Protein AF-A0A355CFU2-F1 (afdb_monomer)

Sequence (229 aa):
MQPNQQHDIEAITIVLQQIQESQNFREFETIKLPLELVQAGMSLWESTFYPEVLRQLAGADPETLEAWAIALSKTLNTQLEILNSWLPHLTTLPIPTTLKQKIGDRTSAINQIANDKSKLLQSAANLLQQEEKLQQSNSELQSLREKARQLQEIQTELEGTNLDKLRAEIATQKAALEPEQQKLRSLQQQKAELDDQISAMQRQQSTLKEEINYWQSRQNRLETSTEDT

Mean predicted aligned error: 15.58 Å

pLDDT: mean 86.06, std 8.28, range [44.66, 96.12]

Foldseek 3Di:
DPPQLVVLVVQLVVLVVVLVVDPDCPDPVRVCSVVSNVVSVVSNCCVVCPPVNLVCCVPPPVPVNVVVVVVVVVVVVVVLVVLVVCLVVLCPDPDDPVVNVVSVVVNVVSVVVVVVVVVVVVVVVVVVVVVVVVVVVVVVVVVVVVVVVVVVVVVVVVVVDPVVVVVVVVVVVVVVCVVVVVVVVVVVVVVVVVVVVVVVVVVVVVVVVVVVVVVVVVVVVVVVVVVVD

Structure (mmCIF, N/CA/C/O backbone):
data_AF-A0A355CFU2-F1
#
_entry.id   AF-A0A355CFU2-F1
#
loop_
_atom_site.group_PDB
_atom_site.id
_atom_site.type_symbol
_atom_site.label_atom_id
_atom_site.label_alt_id
_atom_site.label_comp_id
_atom_site.label_asym_id
_atom_site.label_entity_id
_atom_site.label_seq_id
_atom_site.pdbx_PDB_ins_code
_atom_site.Cartn_x
_atom_site.Cartn_y
_atom_site.Cartn_z
_atom_site.occupancy
_atom_site.B_iso_or_equiv
_atom_site.auth_seq_id
_atom_site.auth_comp_id
_atom_site.auth_asym_id
_atom_site.auth_atom_id
_atom_site.pdbx_PDB_model_num
ATOM 1 N N . MET A 1 1 ? 5.662 -22.346 20.691 1.00 57.72 1 MET A N 1
ATOM 2 C CA . MET A 1 1 ? 4.978 -21.156 21.233 1.00 57.72 1 MET A CA 1
ATOM 3 C C . MET A 1 1 ? 6.002 -20.292 21.926 1.00 57.72 1 MET A C 1
ATOM 5 O O . MET A 1 1 ? 6.896 -20.845 22.558 1.00 57.72 1 MET A O 1
ATOM 9 N N . GLN A 1 2 ? 5.920 -18.973 21.762 1.00 71.25 2 GLN A N 1
ATOM 10 C CA . GLN A 1 2 ? 6.759 -18.072 22.548 1.00 71.25 2 GLN A CA 1
ATOM 11 C C . GLN A 1 2 ? 6.313 -18.120 24.022 1.00 71.25 2 GLN A C 1
ATOM 13 O O . GLN A 1 2 ? 5.118 -18.271 24.276 1.00 71.25 2 GLN A O 1
ATOM 18 N N . PRO A 1 3 ? 7.232 -17.992 24.994 1.00 69.38 3 PRO A N 1
ATOM 19 C CA . PRO A 1 3 ? 6.905 -18.100 26.419 1.00 69.38 3 PRO A CA 1
ATOM 20 C C . PRO A 1 3 ? 5.829 -17.097 26.873 1.00 69.38 3 PRO A C 1
ATOM 22 O O . PRO A 1 3 ? 4.996 -17.441 27.706 1.00 69.38 3 PRO A O 1
ATOM 25 N N . ASN A 1 4 ? 5.773 -15.908 26.262 1.00 80.44 4 ASN A N 1
ATOM 26 C CA . ASN A 1 4 ? 4.747 -14.904 26.563 1.00 80.44 4 ASN A CA 1
ATOM 27 C C . ASN A 1 4 ? 3.347 -15.332 26.093 1.00 80.44 4 ASN A C 1
ATOM 29 O O . ASN A 1 4 ? 2.384 -15.168 26.827 1.00 80.44 4 ASN A O 1
ATOM 33 N N . GLN A 1 5 ? 3.234 -15.975 24.926 1.00 85.25 5 GLN A N 1
ATOM 34 C CA . GLN A 1 5 ? 1.940 -16.454 24.421 1.00 85.25 5 GLN A CA 1
ATOM 35 C C . GLN A 1 5 ? 1.345 -17.540 25.319 1.00 85.25 5 GLN A C 1
ATOM 37 O O . GLN A 1 5 ? 0.134 -17.602 25.507 1.00 85.25 5 GLN A O 1
ATOM 42 N N . GLN A 1 6 ? 2.192 -18.413 25.866 1.00 87.94 6 GLN A N 1
ATOM 43 C CA . GLN A 1 6 ? 1.732 -19.470 26.760 1.00 87.94 6 GLN A CA 1
ATOM 44 C C . GLN A 1 6 ? 1.225 -18.896 28.087 1.00 87.94 6 GLN A C 1
ATOM 46 O O . GLN A 1 6 ? 0.160 -19.293 28.550 1.00 87.94 6 GLN A O 1
ATOM 51 N N . HIS A 1 7 ? 1.928 -17.899 28.628 1.00 90.00 7 HIS A N 1
ATOM 52 C CA . HIS A 1 7 ? 1.465 -17.145 29.789 1.00 90.00 7 HIS A CA 1
ATOM 53 C C . HIS A 1 7 ? 0.109 -16.459 29.538 1.00 90.00 7 HIS A C 1
ATOM 55 O O . HIS A 1 7 ? -0.795 -16.562 30.366 1.00 90.00 7 HIS A O 1
ATOM 61 N N . ASP A 1 8 ? -0.068 -15.822 28.378 1.00 91.12 8 ASP A N 1
ATOM 62 C CA . ASP A 1 8 ? -1.324 -15.146 28.030 1.00 91.12 8 ASP A CA 1
ATOM 63 C C . ASP A 1 8 ? -2.495 -16.137 27.878 1.00 91.12 8 ASP A C 1
ATOM 65 O O . ASP A 1 8 ? -3.611 -15.874 28.329 1.00 91.12 8 ASP A O 1
ATOM 69 N N . ILE A 1 9 ? -2.251 -17.313 27.287 1.00 92.81 9 ILE A N 1
ATOM 70 C CA . ILE A 1 9 ? -3.259 -18.380 27.156 1.00 92.81 9 ILE A CA 1
ATOM 71 C C . ILE A 1 9 ? -3.652 -18.943 28.525 1.00 92.81 9 ILE A C 1
ATOM 73 O O . ILE A 1 9 ? -4.834 -19.205 28.772 1.00 92.81 9 ILE A O 1
ATOM 77 N N . GLU A 1 10 ? -2.690 -19.116 29.429 1.00 93.31 10 GLU A N 1
ATOM 78 C CA . GLU A 1 10 ? -2.958 -19.527 30.809 1.00 93.31 10 GLU A CA 1
ATOM 79 C C . GLU A 1 10 ? -3.810 -18.480 31.537 1.00 93.31 10 GLU A C 1
ATOM 81 O O . GLU A 1 10 ? -4.808 -18.839 32.163 1.00 93.31 10 GLU A O 1
ATOM 86 N N . ALA A 1 11 ? -3.499 -17.189 31.382 1.00 93.19 11 ALA A N 1
ATOM 87 C CA . ALA A 1 11 ? -4.295 -16.103 31.952 1.00 93.19 11 ALA A CA 1
ATOM 88 C C . ALA A 1 11 ? -5.748 -16.115 31.439 1.00 93.19 11 ALA A C 1
ATOM 90 O O . ALA A 1 11 ? -6.684 -16.035 32.236 1.00 93.19 11 ALA A O 1
ATOM 91 N N . ILE A 1 12 ? -5.955 -16.296 30.130 1.00 95.62 12 ILE A N 1
ATOM 92 C CA . ILE A 1 12 ? -7.296 -16.447 29.536 1.00 95.62 12 ILE A CA 1
ATOM 93 C C . ILE A 1 12 ? -8.025 -17.653 30.138 1.00 95.62 12 ILE A C 1
ATOM 95 O O . ILE A 1 12 ? -9.201 -17.556 30.489 1.00 95.62 12 ILE A O 1
ATOM 99 N N . THR A 1 13 ? -7.333 -18.784 30.279 1.00 95.31 13 THR A N 1
ATOM 100 C CA . THR A 1 13 ? -7.912 -20.022 30.818 1.00 95.31 13 THR A CA 1
ATOM 101 C C . THR A 1 13 ? -8.372 -19.841 32.265 1.00 95.31 13 THR A C 1
ATOM 103 O O . THR A 1 13 ? -9.481 -20.250 32.607 1.00 95.31 13 THR A O 1
ATOM 106 N N . ILE A 1 14 ? -7.568 -19.167 33.093 1.00 95.38 14 ILE A N 1
ATOM 107 C CA . ILE A 1 14 ? -7.914 -18.850 34.486 1.00 95.38 14 ILE A CA 1
ATOM 108 C C . ILE A 1 14 ? -9.177 -17.986 34.548 1.00 95.38 14 ILE A C 1
ATOM 110 O O . ILE A 1 14 ? -10.101 -18.304 35.297 1.00 95.38 14 ILE A O 1
ATOM 114 N N . VAL A 1 15 ? -9.255 -16.921 33.743 1.00 94.69 15 VAL A N 1
ATOM 115 C CA . VAL A 1 15 ? -10.433 -16.037 33.731 1.00 94.69 15 VAL A CA 1
ATOM 116 C C . VAL A 1 15 ? -11.675 -16.786 33.240 1.00 94.69 15 VAL A C 1
ATOM 118 O O . VAL A 1 15 ? -12.751 -16.644 33.819 1.00 94.69 15 VAL A O 1
ATOM 121 N N . LEU A 1 16 ? -11.548 -17.636 32.215 1.00 94.38 16 LEU A N 1
ATOM 122 C CA . LEU A 1 16 ? -12.652 -18.475 31.737 1.00 94.38 16 LEU A CA 1
ATOM 123 C C . LEU A 1 16 ? -13.155 -19.438 32.815 1.00 94.38 16 LEU A C 1
ATOM 125 O O . LEU A 1 16 ? -14.367 -19.600 32.960 1.00 94.38 16 LEU A O 1
ATOM 129 N N . GLN A 1 17 ? -12.251 -20.038 33.588 1.00 94.44 17 GLN A N 1
ATOM 130 C CA . GLN A 1 17 ? -12.626 -20.904 34.700 1.00 94.44 17 GLN A CA 1
ATOM 131 C C . GLN A 1 17 ? -13.383 -20.121 35.784 1.00 94.44 17 GLN A C 1
ATOM 133 O O . GLN A 1 17 ? -14.456 -20.542 36.210 1.00 94.44 17 GLN A O 1
ATOM 138 N N . GLN A 1 18 ? -12.900 -18.934 36.157 1.00 93.31 18 GLN A N 1
ATOM 139 C CA . GLN A 1 18 ? -13.590 -18.061 37.114 1.00 93.31 18 GLN A CA 1
ATOM 140 C C . GLN A 1 18 ? -14.985 -17.647 36.625 1.00 93.31 18 GLN A C 1
ATOM 142 O O . GLN A 1 18 ? -15.928 -17.600 37.414 1.00 93.31 18 GLN A O 1
ATOM 147 N N . ILE A 1 19 ? -15.147 -17.378 35.325 1.00 92.44 19 ILE A N 1
ATOM 148 C CA . ILE A 1 19 ? -16.448 -17.088 34.704 1.00 92.44 19 ILE A CA 1
ATOM 149 C C . ILE A 1 19 ? -17.381 -18.302 34.800 1.00 92.44 19 ILE A C 1
ATOM 151 O O . ILE A 1 19 ? -18.554 -18.132 35.117 1.00 92.44 19 ILE A O 1
ATOM 155 N N . GLN A 1 20 ? -16.886 -19.518 34.555 1.00 91.00 20 GLN A N 1
ATOM 156 C CA . GLN A 1 20 ? -17.689 -20.746 34.647 1.00 91.00 20 GLN A CA 1
ATOM 157 C C . GLN A 1 20 ? -18.134 -21.060 36.080 1.00 91.00 20 GLN A C 1
ATOM 159 O O . GLN A 1 20 ? -19.247 -21.540 36.287 1.00 91.00 20 GLN A O 1
ATOM 164 N N . GLU A 1 21 ? -17.277 -20.787 37.061 1.00 91.62 21 GLU A N 1
ATOM 165 C CA . GLU A 1 21 ? -17.563 -20.992 38.485 1.00 91.62 21 GLU A CA 1
ATOM 166 C C . GLU A 1 21 ? -18.455 -19.880 39.071 1.00 91.62 21 GLU A C 1
ATOM 168 O O . GLU A 1 21 ? -19.106 -20.067 40.103 1.00 91.62 21 GLU A O 1
ATOM 173 N N . SER A 1 22 ? -18.535 -18.729 38.398 1.00 89.62 22 SER A N 1
ATOM 174 C CA . SER A 1 22 ? -19.351 -17.592 38.821 1.00 89.62 22 SER A CA 1
ATOM 175 C C . SER A 1 22 ? -20.838 -17.831 38.559 1.00 89.62 22 SER A C 1
ATOM 177 O O . SER A 1 22 ? -21.284 -17.975 37.424 1.00 89.62 22 SER A O 1
ATOM 179 N N . GLN A 1 23 ? -21.646 -17.780 39.618 1.00 80.56 23 GLN A N 1
ATOM 180 C CA . GLN A 1 23 ? -23.107 -17.910 39.516 1.00 80.56 23 GLN A CA 1
ATOM 181 C C . GLN A 1 23 ? -23.802 -16.599 39.105 1.00 80.56 23 GLN A C 1
ATOM 183 O O . GLN A 1 23 ? -24.950 -16.614 38.658 1.00 80.56 23 GLN A O 1
ATOM 188 N N . ASN A 1 24 ? -23.129 -15.454 39.268 1.00 86.50 24 ASN A N 1
ATOM 189 C CA . ASN A 1 24 ? -23.693 -14.124 39.056 1.00 86.50 24 ASN A CA 1
ATOM 190 C C . ASN A 1 24 ? -22.604 -13.127 38.627 1.00 86.50 24 ASN A C 1
ATOM 192 O O . ASN A 1 24 ? -21.566 -13.051 39.273 1.00 86.50 24 ASN A O 1
ATOM 196 N N . PHE A 1 25 ? -22.864 -12.316 37.594 1.00 88.50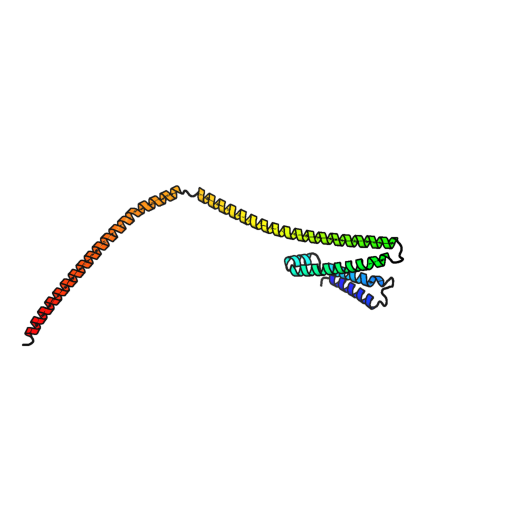 25 PHE A N 1
ATOM 197 C CA . PHE A 1 25 ? -21.959 -11.262 37.086 1.00 88.50 25 PHE A CA 1
ATOM 198 C C . PHE A 1 25 ? -22.368 -9.842 37.502 1.00 88.50 25 PHE A C 1
ATOM 200 O O . PHE A 1 25 ? -21.948 -8.859 36.897 1.00 88.50 25 PHE A O 1
ATOM 207 N N . ARG A 1 26 ? -23.252 -9.709 38.493 1.00 88.94 26 ARG A N 1
ATOM 208 C CA . ARG A 1 26 ? -23.737 -8.409 38.988 1.00 88.94 26 ARG A CA 1
ATOM 209 C C . ARG A 1 26 ? -23.096 -7.996 40.310 1.00 88.94 26 ARG A C 1
ATOM 211 O O . ARG A 1 26 ? -23.412 -6.930 40.828 1.00 88.94 26 ARG A O 1
ATOM 218 N N . GLU A 1 27 ? -22.235 -8.840 40.864 1.00 90.81 27 GLU A N 1
ATOM 219 C CA . GLU A 1 27 ? -21.535 -8.585 42.118 1.00 90.81 27 GLU A CA 1
ATOM 220 C C . GLU A 1 27 ? -20.217 -7.864 41.864 1.00 90.81 27 GLU A C 1
ATOM 222 O O . GLU A 1 27 ? -19.624 -7.983 40.795 1.00 90.81 27 GLU A O 1
ATOM 227 N N . PHE A 1 28 ? -19.757 -7.103 42.856 1.00 84.56 28 PHE A N 1
ATOM 228 C CA . PHE A 1 28 ? -18.575 -6.251 42.724 1.00 84.56 28 PHE A CA 1
ATOM 229 C C . PHE A 1 28 ? -17.325 -7.018 42.259 1.00 84.56 28 PHE A C 1
ATOM 231 O O . PHE A 1 28 ? -16.584 -6.519 41.416 1.00 84.56 28 PHE A O 1
ATOM 238 N N . GLU A 1 29 ? -17.123 -8.242 42.752 1.00 85.44 29 GLU A N 1
ATOM 239 C CA . GLU A 1 29 ? -15.948 -9.054 42.415 1.00 85.44 29 GLU A CA 1
ATOM 240 C C . GLU A 1 29 ? -16.044 -9.721 41.036 1.00 85.44 29 GLU A C 1
ATOM 242 O O . GLU A 1 29 ? -15.028 -9.915 40.371 1.00 85.44 29 GLU A O 1
ATOM 247 N N . THR A 1 30 ? -17.255 -10.045 40.574 1.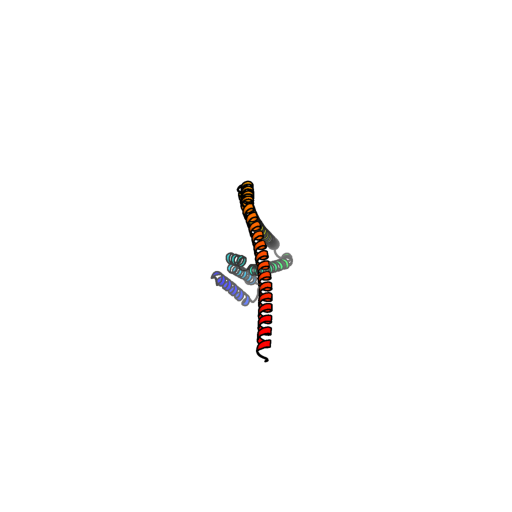00 91.38 30 THR A N 1
ATOM 248 C CA . THR A 1 30 ? -17.470 -10.831 39.348 1.00 91.38 30 THR A CA 1
ATOM 249 C C . THR A 1 30 ? -17.860 -9.981 38.140 1.00 91.38 30 THR A C 1
ATOM 251 O O . THR A 1 30 ? -17.659 -10.407 37.003 1.00 91.38 30 THR A O 1
ATOM 254 N N . ILE A 1 31 ? -18.360 -8.756 38.350 1.00 92.38 31 ILE A N 1
ATOM 255 C CA . ILE A 1 31 ? -18.780 -7.831 37.279 1.00 92.38 31 ILE A CA 1
ATOM 256 C C . ILE A 1 31 ? -17.637 -7.477 36.318 1.00 92.38 31 ILE A C 1
ATOM 258 O O . ILE A 1 31 ? -17.872 -7.140 35.158 1.00 92.38 31 ILE A O 1
ATOM 262 N N . LYS A 1 32 ? -16.390 -7.569 36.790 1.00 92.12 32 LYS A N 1
ATOM 263 C CA . LYS A 1 32 ? -15.179 -7.272 36.017 1.00 92.12 32 LYS A CA 1
ATOM 264 C C . LYS A 1 32 ? -14.682 -8.442 35.164 1.00 92.12 32 LYS A C 1
ATOM 266 O O . LYS A 1 32 ? -13.963 -8.187 34.204 1.00 92.12 32 LYS A O 1
ATOM 271 N N . LEU A 1 33 ? -15.072 -9.687 35.461 1.00 93.50 33 LEU A N 1
ATOM 272 C CA . LEU A 1 33 ? -14.509 -10.882 34.812 1.00 93.50 33 LEU A CA 1
ATOM 273 C C . LEU A 1 33 ? -14.637 -10.859 33.275 1.00 93.50 33 LEU A C 1
ATOM 275 O O . LEU A 1 33 ? -13.647 -11.139 32.598 1.00 93.50 33 LEU A O 1
ATOM 279 N N . PRO A 1 34 ? -15.779 -10.454 32.674 1.00 91.69 34 PRO A N 1
ATOM 280 C CA . PRO A 1 34 ? -15.866 -10.346 31.216 1.00 91.69 34 PRO A CA 1
ATOM 281 C C . PRO A 1 34 ? -14.899 -9.310 30.625 1.00 91.69 34 PRO A C 1
ATOM 283 O O . PRO A 1 34 ? -14.432 -9.474 29.501 1.00 91.69 34 PRO A O 1
ATOM 286 N N . LEU A 1 35 ? -14.584 -8.244 31.368 1.00 91.50 35 LEU A N 1
ATOM 287 C CA . LEU A 1 35 ? -13.642 -7.210 30.934 1.00 91.50 35 LEU A CA 1
ATOM 288 C C . LEU A 1 35 ? -12.189 -7.672 31.098 1.00 91.50 35 LEU A C 1
ATOM 290 O O . LEU A 1 35 ? -11.367 -7.393 30.227 1.00 91.50 35 LEU A O 1
ATOM 294 N N . GLU A 1 36 ? -11.881 -8.409 32.168 1.00 93.69 36 GLU A N 1
ATOM 295 C CA . GLU A 1 36 ? -10.574 -9.050 32.367 1.00 93.69 36 GLU A CA 1
ATOM 296 C C . GLU A 1 36 ? -10.286 -10.070 31.251 1.00 93.69 36 GLU A C 1
ATOM 298 O O . GLU A 1 36 ? -9.165 -10.130 30.749 1.00 93.69 36 GLU A O 1
ATOM 303 N N . LEU A 1 37 ? -11.308 -10.786 30.761 1.00 94.25 37 LEU A N 1
ATOM 304 C CA . LEU A 1 37 ? -11.170 -11.687 29.611 1.00 94.25 37 LEU A CA 1
ATOM 305 C C . LEU A 1 37 ? -10.784 -10.934 28.328 1.00 94.25 37 LEU A C 1
ATOM 307 O O . LEU A 1 37 ? -9.903 -11.375 27.591 1.00 94.25 37 LEU A O 1
ATOM 311 N N . VAL A 1 38 ? -11.415 -9.785 28.066 1.00 91.75 38 VAL A N 1
ATOM 312 C CA . VAL A 1 38 ? -11.063 -8.932 26.918 1.00 91.75 38 VAL A CA 1
ATOM 313 C C . VAL A 1 38 ? -9.629 -8.415 27.050 1.00 91.75 38 VAL A C 1
ATOM 315 O O . VAL A 1 38 ? -8.893 -8.417 26.067 1.00 91.75 38 VAL A O 1
ATOM 318 N N . GLN A 1 39 ? -9.210 -8.011 28.253 1.00 91.06 39 GLN A N 1
ATOM 319 C CA . GLN A 1 39 ? -7.837 -7.563 28.507 1.00 91.06 39 GLN A CA 1
ATOM 320 C C . GLN A 1 39 ? -6.813 -8.673 28.257 1.00 91.06 39 GLN A C 1
ATOM 322 O O . GLN A 1 39 ? -5.841 -8.438 27.545 1.00 91.06 39 GLN A O 1
ATOM 327 N N . ALA A 1 40 ? -7.058 -9.882 28.763 1.00 92.69 40 ALA A N 1
ATOM 328 C CA . ALA A 1 40 ? -6.182 -11.027 28.525 1.00 92.69 40 ALA A CA 1
ATOM 329 C C . ALA A 1 40 ? -6.102 -11.384 27.027 1.00 92.69 40 ALA A C 1
ATOM 331 O O . ALA A 1 40 ? -5.025 -11.676 26.508 1.00 92.69 40 ALA A O 1
ATOM 332 N N . GLY A 1 41 ? -7.223 -11.279 26.303 1.00 92.00 41 GLY A N 1
ATOM 333 C CA . GLY A 1 41 ? -7.252 -11.429 24.847 1.00 92.00 41 GLY A CA 1
ATOM 334 C C . GLY A 1 41 ? -6.400 -10.388 24.113 1.00 92.00 41 GLY A C 1
ATOM 335 O O . GLY A 1 41 ? -5.688 -10.744 23.178 1.00 92.00 41 GLY A O 1
ATOM 336 N N . MET A 1 42 ? -6.423 -9.124 24.549 1.00 90.06 42 MET A N 1
ATOM 337 C CA . MET A 1 42 ? -5.576 -8.073 23.968 1.00 90.06 42 MET A CA 1
ATOM 338 C C . MET A 1 42 ? -4.084 -8.344 24.194 1.00 90.06 42 MET A C 1
ATOM 340 O O . MET A 1 42 ? -3.310 -8.202 23.250 1.00 90.06 42 MET A O 1
ATOM 344 N N . SER A 1 43 ? -3.686 -8.804 25.385 1.00 90.62 43 SER A N 1
ATOM 345 C CA . SER A 1 43 ? -2.295 -9.208 25.648 1.00 90.62 43 SER A CA 1
ATOM 346 C C . SER A 1 43 ? -1.845 -10.334 24.714 1.00 90.62 43 SER A C 1
ATOM 348 O O . SER A 1 43 ? -0.778 -10.248 24.107 1.00 90.62 43 SER A O 1
ATOM 350 N N . LEU A 1 44 ? -2.702 -11.342 24.502 1.00 93.06 44 LEU A N 1
ATOM 351 C CA . LEU A 1 44 ? -2.423 -12.423 23.554 1.00 93.06 44 LEU A CA 1
ATOM 352 C C . LEU A 1 44 ? -2.273 -11.910 22.113 1.00 93.06 44 LEU A C 1
ATOM 354 O O . LEU A 1 44 ? -1.452 -12.426 21.351 1.00 93.06 44 LEU A O 1
ATOM 358 N N . TRP A 1 45 ? -3.062 -10.910 21.706 1.00 90.69 45 TRP A N 1
ATOM 359 C CA . TRP A 1 45 ? -2.910 -10.300 20.383 1.00 90.69 45 TRP A CA 1
ATOM 360 C C . TRP A 1 45 ? -1.559 -9.604 20.246 1.00 90.69 45 TRP A C 1
ATOM 362 O O . TRP A 1 45 ? -0.899 -9.790 19.228 1.00 90.69 45 TRP A O 1
ATOM 372 N N . GLU A 1 46 ? -1.126 -8.851 21.257 1.00 88.94 46 GLU A N 1
ATOM 373 C CA . GLU A 1 46 ? 0.174 -8.170 21.247 1.00 88.94 46 GLU A CA 1
ATOM 374 C C . GLU A 1 46 ? 1.344 -9.161 21.200 1.00 88.94 46 GLU A C 1
ATOM 376 O O . GLU A 1 46 ? 2.294 -8.954 20.442 1.00 88.94 46 GLU A O 1
ATOM 381 N N . SER A 1 47 ? 1.266 -10.269 21.945 1.00 90.25 47 SER A N 1
ATOM 382 C CA . SER A 1 47 ? 2.308 -11.302 21.932 1.00 90.25 47 SER A CA 1
ATOM 383 C C . SER A 1 47 ? 2.310 -12.145 20.654 1.00 90.25 47 SER A C 1
ATOM 385 O O . SER A 1 47 ? 3.348 -12.684 20.269 1.00 90.25 47 SER A O 1
ATOM 387 N N . THR A 1 48 ? 1.173 -12.241 19.961 1.00 90.44 48 THR A N 1
ATOM 388 C CA . THR A 1 48 ? 1.040 -13.001 18.708 1.00 90.44 48 THR A CA 1
ATOM 389 C C . THR A 1 48 ? 1.378 -12.168 17.474 1.00 90.44 48 THR A C 1
ATOM 391 O O . THR A 1 48 ? 2.033 -12.669 16.560 1.00 90.44 48 THR A O 1
ATOM 394 N N . PHE A 1 49 ? 0.976 -10.899 17.447 1.00 89.06 49 PHE A N 1
ATOM 395 C CA . PHE A 1 49 ? 1.128 -9.987 16.312 1.00 89.06 49 PHE A CA 1
ATOM 396 C C . PHE A 1 49 ? 2.119 -8.859 16.628 1.00 89.06 49 PHE A C 1
ATOM 398 O O . PHE A 1 49 ? 1.816 -7.675 16.473 1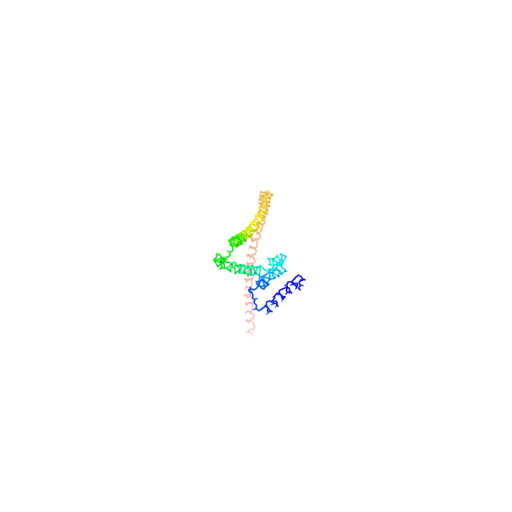.00 89.06 49 PHE A O 1
ATOM 405 N N . TYR A 1 50 ? 3.318 -9.227 17.080 1.00 88.50 50 TYR A N 1
ATOM 406 C CA . TYR A 1 50 ? 4.381 -8.266 17.373 1.00 88.50 50 TYR A CA 1
ATOM 407 C C . TYR A 1 50 ? 4.968 -7.647 16.081 1.00 88.50 50 TYR A C 1
ATOM 409 O O . TYR A 1 50 ? 4.819 -8.220 14.994 1.00 88.50 50 TYR A O 1
ATOM 417 N N . PRO A 1 51 ? 5.636 -6.475 16.157 1.00 86.12 51 PRO A N 1
ATOM 418 C CA . PRO A 1 51 ? 5.997 -5.673 14.984 1.00 86.12 51 PRO A CA 1
ATOM 419 C C . PRO A 1 51 ? 6.771 -6.424 13.896 1.00 86.12 51 PRO A C 1
ATOM 421 O O . PRO A 1 51 ? 6.515 -6.227 12.709 1.00 86.12 51 PRO A O 1
ATOM 424 N N . GLU A 1 52 ? 7.701 -7.299 14.271 1.00 88.38 52 GLU A N 1
ATOM 425 C CA . GLU A 1 52 ? 8.478 -8.090 13.317 1.00 88.38 52 GLU A CA 1
ATOM 426 C C . GLU A 1 52 ? 7.616 -9.094 12.540 1.00 88.38 52 GLU A C 1
ATOM 428 O O . GLU A 1 52 ? 7.847 -9.254 11.345 1.00 88.38 52 GLU A O 1
ATOM 433 N N . VAL A 1 53 ? 6.606 -9.722 13.157 1.00 89.56 53 VAL A N 1
ATOM 434 C CA . VAL A 1 53 ? 5.674 -10.620 12.442 1.00 89.56 53 VAL A CA 1
ATOM 435 C C . VAL A 1 53 ? 4.863 -9.833 11.424 1.00 89.56 53 VAL A C 1
ATOM 437 O O . VAL A 1 53 ? 4.755 -10.246 10.273 1.00 89.56 53 VAL A O 1
ATOM 440 N N . LEU A 1 54 ? 4.353 -8.661 11.808 1.00 87.88 54 LEU A N 1
ATOM 441 C CA . LEU A 1 54 ? 3.603 -7.802 10.891 1.00 87.88 54 LEU A CA 1
ATOM 442 C C . LEU A 1 54 ? 4.478 -7.302 9.729 1.00 87.88 54 LEU A C 1
ATOM 444 O O . LEU A 1 54 ? 4.018 -7.266 8.591 1.00 87.88 54 LEU A O 1
ATOM 448 N N . ARG A 1 55 ? 5.757 -6.982 9.980 1.00 85.62 55 ARG A N 1
ATOM 449 C CA . ARG A 1 55 ? 6.723 -6.633 8.921 1.00 85.62 55 ARG A CA 1
ATOM 450 C C . ARG A 1 55 ? 7.028 -7.805 7.993 1.00 85.62 55 ARG A C 1
ATOM 452 O O . ARG A 1 55 ? 7.151 -7.602 6.790 1.00 85.62 55 ARG A O 1
ATOM 459 N N . GLN A 1 56 ? 7.167 -9.012 8.537 1.00 88.31 56 GLN A N 1
ATOM 460 C CA . GLN A 1 56 ? 7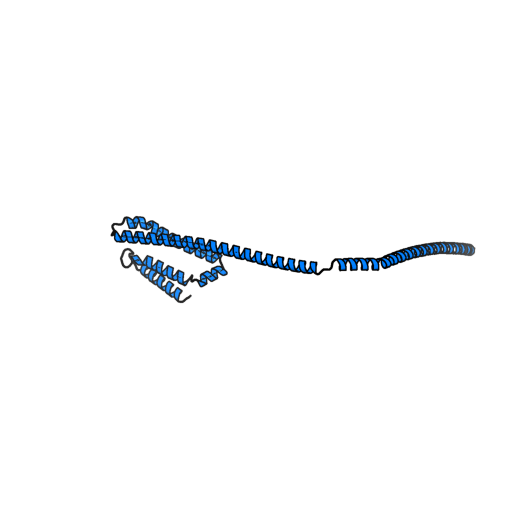.378 -10.214 7.731 1.00 88.31 56 GLN A CA 1
ATOM 461 C C . GLN A 1 56 ? 6.175 -10.480 6.827 1.00 88.31 56 GLN A C 1
ATOM 463 O O . GLN A 1 56 ? 6.365 -10.711 5.636 1.00 88.31 56 GLN A O 1
ATOM 468 N N . LEU A 1 57 ? 4.955 -10.366 7.358 1.00 87.75 57 LEU A N 1
ATOM 469 C CA . LEU A 1 57 ? 3.731 -10.480 6.565 1.00 87.75 57 LEU A CA 1
ATOM 470 C C . LEU A 1 57 ? 3.670 -9.406 5.474 1.00 87.75 57 LEU A C 1
ATOM 472 O O . LEU A 1 57 ? 3.410 -9.736 4.327 1.00 87.75 57 LEU A O 1
ATOM 476 N N . ALA A 1 58 ? 4.023 -8.155 5.781 1.00 84.12 58 ALA A N 1
ATOM 477 C CA . ALA A 1 58 ? 4.043 -7.083 4.783 1.00 84.12 58 ALA A CA 1
ATOM 478 C C . ALA A 1 58 ? 4.964 -7.376 3.582 1.00 84.12 58 ALA A C 1
ATOM 480 O O . ALA A 1 58 ? 4.668 -6.949 2.471 1.00 84.12 58 ALA A O 1
ATOM 481 N N . GLY A 1 59 ? 6.082 -8.078 3.798 1.00 83.06 59 GLY A N 1
ATOM 482 C CA . GLY A 1 59 ? 7.035 -8.412 2.735 1.00 83.06 59 GLY A CA 1
ATOM 483 C C . GLY A 1 59 ? 6.778 -9.750 2.036 1.00 83.06 59 GLY A C 1
ATOM 484 O O . GLY A 1 59 ? 7.123 -9.889 0.865 1.00 83.06 59 GLY A O 1
ATOM 485 N N . ALA A 1 60 ? 6.222 -10.738 2.742 1.00 90.00 60 ALA A N 1
ATOM 486 C CA . ALA A 1 60 ? 6.075 -12.106 2.242 1.00 90.00 60 ALA A CA 1
ATOM 487 C C . ALA A 1 60 ? 4.648 -12.452 1.796 1.00 90.00 60 ALA A C 1
ATOM 489 O O . ALA A 1 60 ? 4.486 -13.218 0.850 1.00 90.00 60 ALA A O 1
ATOM 490 N N . ASP A 1 61 ? 3.632 -11.913 2.475 1.00 88.25 61 ASP A N 1
ATOM 491 C CA . ASP A 1 61 ? 2.218 -12.205 2.224 1.00 88.25 61 ASP A CA 1
ATOM 492 C C . ASP A 1 61 ? 1.324 -10.995 2.584 1.00 88.25 61 ASP A C 1
ATOM 494 O O . ASP A 1 61 ? 0.719 -10.939 3.666 1.00 88.25 61 ASP A O 1
ATOM 498 N N . PRO A 1 62 ? 1.257 -9.991 1.687 1.00 85.81 62 PRO A N 1
ATOM 499 C CA . PRO A 1 62 ? 0.465 -8.784 1.906 1.00 85.81 62 PRO A CA 1
ATOM 500 C C . PRO A 1 62 ? -1.041 -9.051 2.048 1.00 85.81 62 PRO A C 1
ATOM 502 O O . PRO A 1 62 ? -1.709 -8.341 2.800 1.00 85.81 62 PRO A O 1
ATOM 505 N N . GLU A 1 63 ? -1.577 -10.080 1.379 1.00 83.94 63 GLU A N 1
ATOM 506 C CA . GLU A 1 63 ? -3.004 -10.434 1.441 1.00 83.94 63 GLU A CA 1
ATOM 507 C C . GLU A 1 63 ? -3.393 -10.907 2.848 1.00 83.94 63 GLU A C 1
ATOM 509 O O . GLU A 1 63 ? -4.418 -10.494 3.399 1.00 83.94 63 GLU A O 1
ATOM 514 N N . THR A 1 64 ? -2.542 -11.715 3.488 1.00 88.38 64 THR A N 1
ATOM 515 C CA . THR A 1 64 ? -2.761 -12.131 4.880 1.00 88.38 64 THR A CA 1
ATOM 516 C C . THR A 1 64 ? -2.682 -10.951 5.852 1.00 88.38 64 THR A C 1
ATOM 518 O O . THR A 1 64 ? -3.471 -10.883 6.802 1.00 88.38 64 THR A O 1
ATOM 521 N N . LEU A 1 65 ? -1.775 -9.992 5.627 1.00 87.12 65 LEU A N 1
ATOM 522 C CA . LEU A 1 65 ? -1.710 -8.774 6.443 1.00 87.12 65 LEU A CA 1
ATOM 523 C C . LEU A 1 65 ? -2.986 -7.930 6.306 1.00 87.12 65 LEU A C 1
ATOM 525 O O . LEU A 1 65 ? -3.492 -7.408 7.303 1.00 87.12 65 LEU A O 1
ATOM 529 N N . GLU A 1 66 ? -3.528 -7.822 5.094 1.00 81.62 66 GLU A N 1
ATOM 530 C CA . GLU A 1 66 ? -4.794 -7.136 4.840 1.00 81.62 66 GLU A CA 1
ATOM 531 C C . GLU A 1 66 ? -5.958 -7.831 5.561 1.00 81.62 66 GLU A C 1
ATOM 533 O O . GLU A 1 66 ? -6.720 -7.179 6.282 1.00 81.62 66 GLU A O 1
ATOM 538 N N . ALA A 1 67 ? -6.059 -9.159 5.459 1.00 85.06 67 ALA A N 1
ATOM 539 C CA . ALA A 1 67 ? -7.080 -9.935 6.160 1.00 85.06 67 ALA A CA 1
ATOM 540 C C . ALA A 1 67 ? -7.005 -9.750 7.688 1.00 85.06 67 ALA A C 1
ATOM 542 O O . ALA A 1 67 ? -8.035 -9.567 8.348 1.00 85.06 67 ALA A O 1
ATOM 543 N N . TRP A 1 68 ? -5.793 -9.735 8.255 1.00 88.69 68 TRP A N 1
ATOM 544 C CA . TRP A 1 68 ? -5.567 -9.424 9.668 1.00 88.69 68 TRP A CA 1
ATOM 545 C C . TRP A 1 68 ? -6.044 -8.009 10.028 1.00 88.69 68 TRP A C 1
ATOM 547 O O . TRP A 1 68 ? -6.768 -7.834 11.012 1.00 88.69 68 TRP A O 1
ATOM 557 N N . ALA A 1 69 ? -5.703 -7.002 9.218 1.00 84.94 69 ALA A N 1
ATOM 558 C CA . ALA A 1 69 ? -6.096 -5.615 9.459 1.00 84.94 69 ALA A CA 1
ATOM 559 C C . ALA A 1 69 ? -7.625 -5.435 9.410 1.00 84.94 69 ALA A C 1
ATOM 561 O O . ALA A 1 69 ? -8.198 -4.743 10.258 1.00 84.94 69 ALA A O 1
ATOM 562 N N . ILE A 1 70 ? -8.302 -6.109 8.472 1.00 80.25 70 ILE A N 1
ATOM 563 C CA . ILE A 1 70 ? -9.768 -6.141 8.375 1.00 80.25 70 ILE A CA 1
ATOM 564 C C . ILE A 1 70 ? -10.378 -6.776 9.631 1.00 80.25 70 ILE A C 1
ATOM 566 O O . ILE A 1 70 ? -11.313 -6.219 10.215 1.00 80.25 70 ILE A O 1
ATOM 570 N N . ALA A 1 71 ? -9.848 -7.918 10.080 1.00 87.00 71 ALA A N 1
ATOM 571 C CA . ALA A 1 71 ? -10.334 -8.604 11.276 1.00 87.00 71 ALA A CA 1
ATOM 572 C C . ALA A 1 71 ? -10.168 -7.745 12.545 1.00 87.00 71 ALA A C 1
ATOM 574 O O . ALA A 1 71 ? -11.101 -7.639 13.352 1.00 87.00 71 ALA A O 1
ATOM 575 N N . LEU A 1 72 ? -9.022 -7.074 12.696 1.00 87.12 72 LEU A N 1
ATOM 576 C CA . LEU A 1 72 ? -8.773 -6.140 13.794 1.00 87.12 72 LEU A CA 1
ATOM 577 C C . LEU A 1 72 ? -9.751 -4.958 13.750 1.00 87.12 72 LEU A C 1
ATOM 579 O O . LEU A 1 72 ? -10.387 -4.646 14.757 1.00 87.12 72 LEU A O 1
ATOM 583 N N . SER A 1 73 ? -9.924 -4.339 12.578 1.00 82.31 73 SER A N 1
ATOM 584 C CA . SER A 1 73 ? -10.847 -3.215 12.385 1.00 82.31 73 SER A CA 1
ATOM 585 C C . SER A 1 73 ? -12.284 -3.587 12.758 1.00 82.31 73 SER A C 1
ATOM 587 O O . SER A 1 73 ? -12.925 -2.888 13.545 1.00 82.31 73 SER A O 1
ATOM 589 N N . LYS A 1 74 ? -12.770 -4.737 12.275 1.00 85.12 74 LYS A N 1
ATOM 590 C CA . LYS A 1 74 ? -14.104 -5.254 12.607 1.00 85.12 74 LYS A CA 1
ATOM 591 C C . LYS A 1 74 ? -14.288 -5.436 14.116 1.00 85.12 74 LYS A C 1
ATOM 593 O O . LYS A 1 74 ? -15.340 -5.094 14.660 1.00 85.12 74 LYS A O 1
ATOM 598 N N . THR A 1 75 ? -13.263 -5.947 14.793 1.00 86.62 75 THR A N 1
ATOM 599 C CA . THR A 1 75 ? -13.307 -6.182 16.240 1.00 86.62 75 THR A CA 1
ATOM 600 C C . THR A 1 75 ? -13.383 -4.872 17.025 1.00 86.62 75 THR A C 1
ATOM 602 O O . THR A 1 75 ? -14.227 -4.736 17.910 1.00 86.62 75 THR A O 1
ATOM 605 N N . LEU A 1 76 ? -12.574 -3.873 16.661 1.00 84.38 76 LEU A N 1
ATOM 606 C CA . LEU A 1 76 ? -12.602 -2.548 17.291 1.00 84.38 76 LEU A CA 1
ATOM 607 C C . LEU A 1 76 ? -13.930 -1.815 17.050 1.00 84.38 76 LEU A C 1
ATOM 609 O O . LEU A 1 76 ? -14.478 -1.223 17.979 1.00 84.38 76 LEU A O 1
ATOM 613 N N . ASN A 1 77 ? -14.484 -1.900 15.838 1.00 83.38 77 ASN A N 1
ATOM 614 C CA . ASN A 1 77 ? -15.788 -1.310 15.526 1.00 83.38 77 ASN A CA 1
ATOM 615 C C . ASN A 1 77 ? -16.907 -1.937 16.364 1.00 83.38 77 ASN A C 1
ATOM 617 O O . ASN A 1 77 ? -17.725 -1.211 16.918 1.00 83.38 77 ASN A O 1
ATOM 621 N N . THR A 1 78 ? -16.885 -3.259 16.554 1.00 88.31 78 THR A N 1
ATOM 622 C CA . THR A 1 78 ? -17.856 -3.949 17.423 1.00 88.31 78 THR A CA 1
ATOM 623 C C . THR A 1 78 ? -17.777 -3.434 18.867 1.00 88.31 78 THR A C 1
ATOM 625 O O . THR A 1 78 ? -18.801 -3.186 19.503 1.00 88.31 78 THR A O 1
ATOM 628 N N . GLN A 1 79 ? -16.567 -3.216 19.398 1.00 84.19 79 GLN A N 1
ATOM 629 C CA . GLN A 1 79 ? -16.390 -2.652 20.743 1.00 84.19 79 GLN A CA 1
ATOM 630 C C . GLN A 1 79 ? -16.922 -1.213 20.842 1.00 84.19 79 GLN A C 1
ATOM 632 O O . GLN A 1 79 ? -17.572 -0.859 21.828 1.00 84.19 79 GLN A O 1
ATOM 637 N N . LEU A 1 80 ? -16.691 -0.390 19.815 1.00 84.44 80 LEU A N 1
ATOM 638 C CA . LEU A 1 80 ? -17.223 0.973 19.744 1.00 84.44 80 LEU A CA 1
ATOM 639 C C . LEU A 1 80 ? -18.753 0.996 19.646 1.00 84.44 80 LEU A C 1
ATOM 641 O O . LEU A 1 80 ? -19.391 1.809 20.311 1.00 84.44 80 LEU A O 1
ATOM 645 N N . GLU A 1 81 ? -19.354 0.104 18.860 1.00 87.69 81 GLU A N 1
ATOM 646 C CA . GLU A 1 81 ? -20.811 -0.035 18.750 1.00 87.69 81 GLU A CA 1
ATOM 647 C C . GLU A 1 81 ? -21.450 -0.354 20.105 1.00 87.69 81 GLU A C 1
ATOM 649 O O . GLU A 1 81 ? -22.431 0.288 20.489 1.00 87.69 81 GLU A O 1
ATOM 654 N N . ILE A 1 82 ? -20.855 -1.274 20.873 1.00 88.12 82 ILE A N 1
ATOM 655 C CA . ILE A 1 82 ? -21.316 -1.602 22.228 1.00 88.12 82 ILE A CA 1
ATOM 656 C C . ILE A 1 82 ? -21.269 -0.358 23.122 1.00 88.12 82 ILE A C 1
ATOM 658 O O . ILE A 1 82 ? -22.276 -0.016 23.746 1.00 88.12 82 ILE A O 1
ATOM 662 N N . LEU A 1 83 ? -20.145 0.364 23.147 1.00 83.50 83 LEU A N 1
ATOM 663 C CA . LEU A 1 83 ? -20.002 1.587 23.946 1.00 83.50 83 LEU A CA 1
ATOM 664 C C . LEU A 1 83 ? -21.033 2.655 23.561 1.00 83.50 83 LEU A C 1
ATOM 666 O O . LEU A 1 83 ? -21.681 3.237 24.436 1.00 83.50 83 LEU A O 1
ATOM 670 N N . ASN A 1 84 ? -21.229 2.875 22.261 1.00 84.56 84 ASN A N 1
ATOM 671 C CA . ASN A 1 84 ? -22.204 3.833 21.747 1.00 84.56 84 ASN A CA 1
ATOM 672 C C . ASN A 1 84 ? -23.645 3.423 22.084 1.00 84.56 84 ASN A C 1
ATOM 674 O O . ASN A 1 84 ? -24.471 4.292 22.361 1.00 84.56 84 ASN A O 1
ATOM 678 N N . SER A 1 85 ? -23.944 2.121 22.130 1.00 89.69 85 SER A N 1
ATOM 679 C CA . SER A 1 85 ? -25.255 1.614 22.552 1.00 89.69 85 SER A CA 1
ATOM 680 C C . SER A 1 85 ? -25.507 1.800 24.053 1.00 89.69 85 SER A C 1
ATOM 682 O O . SER A 1 85 ? -26.630 2.081 24.462 1.00 89.69 85 SER A O 1
ATOM 684 N N . TRP A 1 86 ? -24.471 1.688 24.891 1.00 86.56 86 TRP A N 1
ATOM 685 C CA . TRP A 1 86 ? -24.600 1.789 26.347 1.00 86.56 86 TRP A CA 1
ATOM 686 C C . TRP A 1 86 ? -24.645 3.229 26.850 1.00 86.56 86 TRP A C 1
ATOM 688 O O . TRP A 1 86 ? -25.285 3.498 27.868 1.00 86.56 86 TRP A O 1
ATOM 698 N N . LEU A 1 87 ? -23.994 4.168 26.158 1.00 83.44 87 LEU A N 1
ATOM 699 C CA . LEU A 1 87 ? -23.876 5.559 26.603 1.00 83.44 87 LEU A CA 1
ATOM 700 C C . LEU A 1 87 ? -25.233 6.237 26.911 1.00 83.44 87 LEU A C 1
ATOM 702 O O . LEU A 1 87 ? -25.354 6.845 27.985 1.00 83.44 87 LEU A O 1
ATOM 706 N N . PRO A 1 88 ? -26.284 6.120 26.071 1.00 85.38 88 PRO A N 1
ATOM 707 C CA . PRO A 1 88 ? -27.604 6.667 26.388 1.00 85.38 88 PRO A CA 1
ATOM 708 C C . PRO A 1 88 ? -28.188 6.067 27.670 1.00 85.38 88 PRO A C 1
ATOM 710 O O . PRO A 1 88 ? -28.776 6.773 28.483 1.00 85.38 88 PRO A O 1
ATOM 713 N N . HIS A 1 89 ? -27.972 4.775 27.913 1.00 85.75 89 HIS A N 1
ATOM 714 C CA . HIS A 1 89 ? -28.460 4.120 29.123 1.00 85.75 89 HIS A CA 1
ATOM 715 C C . HIS A 1 89 ? -27.696 4.597 30.362 1.00 85.75 89 HIS A C 1
ATOM 717 O O . HIS A 1 89 ? -28.317 4.997 31.346 1.00 85.75 89 HIS A O 1
ATOM 723 N N . LEU A 1 90 ? -26.364 4.666 30.298 1.00 81.62 90 LEU A N 1
ATOM 724 C CA . LEU A 1 90 ? -25.514 5.107 31.410 1.00 81.62 90 LEU A CA 1
ATOM 725 C C . LEU A 1 90 ? -25.791 6.556 31.835 1.00 81.62 90 LEU A C 1
ATOM 727 O O . LEU A 1 90 ? -25.752 6.879 33.023 1.00 81.62 90 LEU A O 1
ATOM 731 N N . THR A 1 91 ? -26.114 7.430 30.882 1.00 77.75 91 THR A N 1
ATOM 732 C CA . THR A 1 91 ? -26.435 8.840 31.160 1.00 77.75 91 THR A CA 1
ATOM 733 C C . THR A 1 91 ? -27.801 9.019 31.835 1.00 77.75 91 THR A C 1
ATOM 735 O O . THR A 1 91 ? -27.978 9.955 32.625 1.00 77.75 91 THR A O 1
ATOM 738 N N . THR A 1 92 ? -28.740 8.091 31.620 1.00 85.06 92 THR A N 1
ATOM 739 C CA . THR A 1 92 ? -30.078 8.097 32.249 1.00 85.06 92 THR A CA 1
ATOM 740 C C . THR A 1 92 ? -30.115 7.487 33.653 1.00 85.06 92 THR A C 1
ATOM 742 O O . THR A 1 92 ? -31.054 7.751 34.401 1.00 85.06 92 THR A O 1
ATOM 745 N N . LEU A 1 93 ? -29.086 6.732 34.059 1.00 85.31 93 LEU A N 1
ATOM 746 C CA . LEU A 1 93 ? -29.047 6.087 35.375 1.00 85.31 93 LEU A CA 1
ATOM 747 C C . LEU A 1 93 ? -29.074 7.110 36.529 1.00 85.31 93 LEU A C 1
ATOM 749 O O . LEU A 1 93 ? -28.495 8.196 36.407 1.00 85.31 93 LEU A O 1
ATOM 753 N N . PRO A 1 94 ? -29.671 6.776 37.688 1.00 86.81 94 PRO A N 1
ATOM 754 C CA . PRO A 1 94 ? -29.654 7.616 38.887 1.00 86.81 94 PRO A CA 1
ATOM 755 C C . PRO A 1 94 ? -28.302 7.520 39.624 1.00 86.81 94 PRO A C 1
ATOM 757 O O . PRO A 1 94 ? -28.236 7.199 40.805 1.00 86.81 94 PRO A O 1
ATOM 760 N N . ILE A 1 95 ? -27.203 7.767 38.908 1.00 86.06 95 ILE A N 1
ATOM 761 C CA . ILE A 1 95 ? -25.832 7.768 39.436 1.00 86.06 95 ILE A CA 1
ATOM 762 C C . ILE A 1 95 ? -25.338 9.201 39.704 1.00 86.06 95 ILE A C 1
ATOM 764 O O . ILE A 1 95 ? -25.828 10.141 39.067 1.00 86.06 95 ILE A O 1
ATOM 768 N N . PRO A 1 96 ? -24.349 9.383 40.604 1.00 91.00 96 PRO A N 1
ATOM 769 C CA . PRO A 1 96 ? -23.709 10.673 40.853 1.00 91.00 96 PRO A CA 1
ATOM 770 C C . PRO A 1 96 ? -23.316 11.410 39.567 1.00 91.00 96 PRO A C 1
ATOM 772 O O . PRO A 1 96 ? -22.745 10.825 38.645 1.00 91.00 96 PRO A O 1
ATOM 775 N N . THR A 1 97 ? -23.573 12.718 39.520 1.00 85.38 97 THR A N 1
ATOM 776 C CA . THR A 1 97 ? -23.279 13.576 38.357 1.00 85.38 97 THR A CA 1
ATOM 777 C C . THR A 1 97 ? -21.803 13.546 37.961 1.00 85.38 97 THR A C 1
ATOM 779 O O . THR A 1 97 ? -21.484 13.518 36.775 1.00 85.38 97 THR A O 1
ATOM 782 N N . THR A 1 98 ? -20.902 13.444 38.939 1.00 88.44 98 THR A N 1
ATOM 783 C CA . THR A 1 98 ? -19.455 13.296 38.722 1.00 88.44 98 THR A CA 1
ATOM 784 C C . THR A 1 98 ? -19.094 12.018 37.963 1.00 88.44 98 THR A C 1
ATOM 786 O O . THR A 1 98 ? -18.175 12.027 37.145 1.00 88.44 98 THR A O 1
ATOM 789 N N . LEU A 1 99 ? -19.820 10.917 38.188 1.00 85.88 99 LEU A N 1
ATOM 790 C CA . LEU A 1 99 ? -19.628 9.670 37.446 1.00 85.88 99 LEU A CA 1
ATOM 791 C C . LEU A 1 99 ? -20.187 9.776 36.027 1.00 85.88 99 LEU A C 1
ATOM 793 O O . LEU A 1 99 ? -19.517 9.337 35.095 1.00 85.88 99 LEU A O 1
ATOM 797 N N . LYS A 1 100 ? -21.348 10.421 35.837 1.00 84.69 100 LYS A N 1
ATOM 798 C CA . LYS A 1 100 ? -21.894 10.689 34.492 1.00 84.69 100 LYS A CA 1
ATOM 799 C C . LYS A 1 100 ? -20.914 11.484 33.637 1.00 84.69 100 LYS A C 1
ATOM 801 O O . LYS A 1 100 ? -20.661 11.110 32.495 1.00 84.69 100 LYS A O 1
ATOM 806 N N . GLN A 1 101 ? -20.331 12.537 34.210 1.00 86.31 101 GLN A N 1
ATOM 807 C CA . GLN A 1 101 ? -19.342 13.363 33.526 1.00 86.31 101 GLN A CA 1
ATOM 808 C C . GLN A 1 101 ? -18.094 12.549 33.163 1.00 86.31 101 GLN A C 1
ATOM 810 O O . GLN A 1 101 ? -17.710 12.520 32.000 1.00 86.31 101 GLN A O 1
ATOM 815 N N . LYS A 1 102 ? -17.538 11.774 34.107 1.00 88.94 102 LYS A N 1
ATOM 816 C CA . LYS A 1 102 ? -16.393 10.887 33.829 1.00 88.94 102 LYS A CA 1
ATOM 817 C C . LYS A 1 102 ? -16.668 9.874 32.711 1.00 88.94 102 LYS A C 1
ATOM 819 O O . LYS A 1 102 ? -15.764 9.597 31.926 1.00 88.94 102 LYS A O 1
ATOM 824 N N . ILE A 1 103 ? -17.874 9.304 32.644 1.00 86.12 103 ILE A N 1
ATOM 825 C CA . ILE A 1 103 ? -18.272 8.375 31.572 1.00 86.12 103 ILE A CA 1
ATOM 826 C C . ILE A 1 103 ? -18.331 9.109 30.226 1.00 86.12 103 ILE A C 1
ATOM 828 O O . ILE A 1 103 ? -17.782 8.614 29.240 1.00 86.12 103 ILE A O 1
ATOM 832 N N . GLY A 1 104 ? -18.947 10.295 30.187 1.00 83.56 104 GLY A N 1
ATOM 833 C CA . GLY A 1 104 ? -19.032 11.123 28.982 1.00 83.56 104 GLY A CA 1
ATOM 834 C C . GLY A 1 104 ? -17.660 11.553 28.457 1.00 83.56 104 GLY A C 1
ATOM 835 O O . GLY A 1 104 ? -17.372 11.371 27.271 1.00 83.56 104 GLY A O 1
ATOM 836 N N . ASP A 1 105 ? -16.786 12.034 29.343 1.00 87.94 105 ASP A N 1
ATOM 837 C CA . ASP A 1 105 ? -15.427 12.471 29.001 1.00 87.94 105 ASP A CA 1
ATOM 838 C C . ASP A 1 105 ? -14.597 11.305 28.447 1.00 87.94 105 ASP A C 1
ATOM 840 O O . ASP A 1 105 ? -13.967 11.424 27.395 1.00 87.94 105 ASP A O 1
ATOM 844 N N . ARG A 1 106 ? -14.640 10.138 29.109 1.00 86.69 106 ARG A N 1
ATOM 845 C CA . ARG A 1 106 ? -13.924 8.935 28.649 1.00 86.69 106 ARG A CA 1
ATOM 846 C C . ARG A 1 106 ? -14.445 8.427 27.311 1.00 86.69 106 ARG A C 1
ATOM 848 O O . ARG A 1 106 ? -13.643 8.051 26.463 1.00 86.69 106 ARG A O 1
ATOM 855 N N . THR A 1 107 ? -15.758 8.437 27.103 1.00 84.19 107 THR A N 1
ATOM 856 C CA . THR A 1 107 ? -16.350 7.995 25.832 1.00 84.19 107 THR A CA 1
ATOM 857 C C . THR A 1 107 ? -15.963 8.935 24.692 1.00 84.19 107 THR A C 1
ATOM 859 O O . THR A 1 107 ? -15.582 8.481 23.615 1.00 84.19 107 THR A O 1
ATOM 862 N N . SER A 1 108 ? -15.970 10.246 24.947 1.00 85.12 108 SER A N 1
ATOM 863 C CA . SER A 1 108 ? -15.524 11.252 23.978 1.00 85.12 108 SER A CA 1
ATOM 864 C C . SER A 1 108 ? -14.042 11.084 23.634 1.00 85.12 108 SER A C 1
ATOM 866 O O . SER A 1 108 ? -13.686 11.096 22.457 1.00 85.12 108 SER A O 1
ATOM 868 N N . ALA A 1 109 ? -13.189 10.841 24.635 1.00 88.69 109 ALA A N 1
ATOM 869 C CA . ALA A 1 109 ? -11.768 10.570 24.426 1.00 88.69 109 ALA A CA 1
ATOM 870 C C . ALA A 1 109 ? -11.532 9.296 23.593 1.00 88.69 109 ALA A C 1
ATOM 872 O O . ALA A 1 109 ? -10.706 9.308 22.683 1.00 88.69 109 ALA A O 1
ATOM 873 N N . ILE A 1 110 ? -12.278 8.215 23.850 1.00 85.31 110 ILE A N 1
ATOM 874 C CA . ILE A 1 110 ? -12.196 6.973 23.063 1.00 85.31 110 ILE A CA 1
ATOM 875 C C . ILE A 1 110 ? -12.594 7.225 21.603 1.00 85.31 110 ILE A C 1
ATOM 877 O O . ILE A 1 110 ? -11.861 6.831 20.697 1.00 85.31 110 ILE A O 1
ATOM 881 N N . ASN A 1 111 ? -13.705 7.929 21.366 1.00 83.00 111 ASN A N 1
ATOM 882 C CA . ASN A 1 111 ? -14.148 8.277 20.013 1.00 83.00 111 ASN A CA 1
ATOM 883 C C . ASN A 1 111 ? -13.130 9.164 19.282 1.00 83.00 111 ASN A C 1
ATOM 885 O O . ASN A 1 111 ? -12.888 8.978 18.089 1.00 83.00 111 ASN A O 1
ATOM 889 N N . GLN A 1 112 ? -12.499 10.104 19.989 1.00 88.31 112 GLN A N 1
ATOM 890 C CA . GLN A 1 112 ? -11.440 10.933 19.421 1.00 88.31 112 GLN A CA 1
ATOM 891 C C . GLN A 1 112 ? -10.219 10.093 19.026 1.00 88.31 112 GLN A C 1
ATOM 893 O O . GLN A 1 112 ? -9.770 10.186 17.887 1.00 88.31 112 GLN A O 1
ATOM 898 N N . ILE A 1 113 ? -9.740 9.211 19.910 1.00 86.44 113 ILE A N 1
ATOM 899 C CA . ILE A 1 113 ? -8.618 8.305 19.617 1.00 86.44 113 ILE A CA 1
ATOM 900 C C . ILE A 1 113 ? -8.937 7.404 18.417 1.00 86.44 113 ILE A C 1
ATOM 902 O O . ILE A 1 113 ? -8.078 7.206 17.557 1.00 86.44 113 ILE A O 1
ATOM 906 N N . ALA A 1 114 ? -10.155 6.863 18.336 1.00 81.56 114 ALA A N 1
ATOM 907 C CA . ALA A 1 114 ? -10.582 6.033 17.211 1.00 81.56 114 ALA A CA 1
ATOM 908 C C . ALA A 1 114 ? -10.541 6.810 15.883 1.00 81.56 114 ALA A C 1
ATOM 910 O O . ALA A 1 114 ? -9.967 6.335 14.901 1.00 81.56 114 ALA A O 1
ATOM 911 N N . ASN A 1 115 ? -11.071 8.036 15.872 1.00 82.31 115 ASN A N 1
ATOM 912 C CA . ASN A 1 115 ? -11.041 8.912 14.702 1.00 82.31 115 ASN A CA 1
ATOM 913 C C . ASN A 1 115 ? -9.612 9.299 14.295 1.00 82.31 115 ASN A C 1
ATOM 915 O O . ASN A 1 115 ? -9.280 9.263 13.109 1.00 82.31 115 ASN A O 1
ATOM 919 N N . ASP A 1 116 ? -8.757 9.642 15.258 1.00 83.00 116 ASP A N 1
ATOM 920 C CA . ASP A 1 116 ? -7.368 10.025 14.999 1.00 83.00 116 ASP A CA 1
ATOM 921 C C . ASP A 1 116 ? -6.563 8.846 14.434 1.00 83.00 116 ASP A C 1
ATOM 923 O O . ASP A 1 116 ? -5.842 9.007 13.447 1.00 83.00 116 ASP A O 1
ATOM 927 N N . LYS A 1 117 ? -6.754 7.633 14.972 1.00 81.62 117 LYS A N 1
ATOM 928 C CA . LYS A 1 117 ? -6.147 6.411 14.421 1.00 81.62 117 LYS A CA 1
ATOM 929 C C . LYS A 1 117 ? -6.641 6.111 13.006 1.00 81.62 117 LYS A C 1
ATOM 931 O O . LYS A 1 117 ? -5.827 5.789 12.145 1.00 81.62 117 LYS A O 1
ATOM 936 N N . SER A 1 118 ? -7.938 6.270 12.733 1.00 77.69 118 SER A N 1
ATOM 937 C CA . SER A 1 118 ? -8.481 6.097 11.378 1.00 77.69 118 SER A CA 1
ATOM 938 C C . SER A 1 118 ? -7.856 7.076 10.380 1.00 77.69 118 SER A C 1
ATOM 940 O O . SER A 1 118 ? -7.492 6.679 9.273 1.00 77.69 118 SER A O 1
ATOM 942 N N . LYS A 1 119 ? -7.690 8.351 10.758 1.00 78.56 119 LYS A N 1
ATOM 943 C CA . LYS A 1 119 ? -7.015 9.356 9.917 1.00 78.56 119 LYS A CA 1
ATOM 944 C C . LYS A 1 119 ? -5.544 9.018 9.687 1.00 78.56 119 LYS A C 1
ATOM 946 O O . LYS A 1 119 ? -5.037 9.213 8.582 1.00 78.56 119 LYS A O 1
ATOM 951 N N . LEU A 1 120 ? -4.858 8.509 10.710 1.00 78.75 120 LEU A N 1
ATOM 952 C CA . LEU A 1 120 ? -3.461 8.090 10.605 1.00 78.75 120 LEU A CA 1
ATOM 953 C C . LEU A 1 120 ? -3.306 6.918 9.629 1.00 78.75 120 LEU A C 1
ATOM 955 O O . LEU A 1 120 ? -2.424 6.965 8.777 1.00 78.75 120 LEU A O 1
ATOM 959 N N . LEU A 1 121 ? -4.199 5.925 9.680 1.00 75.81 121 LEU A N 1
ATOM 960 C CA . LEU A 1 121 ? -4.212 4.809 8.728 1.00 75.81 121 LEU A CA 1
ATOM 961 C C . LEU A 1 121 ? -4.457 5.278 7.286 1.00 75.81 121 LEU A C 1
ATOM 963 O O . LEU A 1 121 ? -3.736 4.870 6.380 1.00 75.81 121 LEU A O 1
ATOM 967 N N . GLN A 1 122 ? -5.411 6.188 7.071 1.00 74.31 122 GLN A N 1
ATOM 968 C CA . GLN A 1 122 ? -5.635 6.793 5.750 1.00 74.31 122 GLN A CA 1
ATOM 969 C C . GLN A 1 122 ? -4.402 7.562 5.255 1.00 74.31 122 GLN A C 1
ATOM 971 O O . GLN A 1 122 ? -4.039 7.484 4.083 1.00 74.31 122 GLN A O 1
ATOM 976 N N . SER A 1 123 ? -3.730 8.286 6.152 1.00 77.62 123 SER A N 1
ATOM 977 C CA . SER A 1 123 ? -2.503 9.021 5.826 1.00 77.62 123 SER A CA 1
ATOM 978 C C . SER A 1 123 ? -1.356 8.074 5.464 1.00 77.62 123 SER A C 1
ATOM 980 O O . SER A 1 123 ? -0.623 8.344 4.516 1.00 77.62 123 SER A O 1
ATOM 982 N N . ALA A 1 124 ? -1.229 6.946 6.167 1.00 73.31 124 ALA A N 1
ATOM 983 C CA . ALA A 1 124 ? -0.245 5.911 5.867 1.00 73.31 124 ALA A CA 1
ATOM 984 C C . ALA A 1 124 ? -0.492 5.259 4.495 1.00 73.31 124 ALA A C 1
ATOM 986 O O . ALA A 1 124 ? 0.452 5.100 3.726 1.00 73.31 124 ALA A O 1
ATOM 987 N N . ALA A 1 125 ? -1.749 4.964 4.146 1.00 73.25 125 ALA A N 1
ATOM 988 C CA . ALA A 1 125 ? -2.103 4.452 2.820 1.00 73.25 125 ALA A CA 1
ATOM 989 C C . ALA A 1 125 ? -1.727 5.441 1.700 1.00 73.25 125 ALA A C 1
ATOM 991 O O . ALA A 1 125 ? -1.142 5.053 0.690 1.00 73.25 125 ALA A O 1
ATOM 992 N N . ASN A 1 126 ? -1.987 6.737 1.906 1.00 78.94 126 ASN A N 1
ATOM 993 C CA . ASN A 1 126 ? -1.584 7.779 0.958 1.00 78.94 126 ASN A CA 1
ATOM 994 C C . ASN A 1 126 ? -0.056 7.879 0.813 1.00 78.94 126 ASN A C 1
ATOM 996 O O . ASN A 1 126 ? 0.433 8.085 -0.297 1.00 78.94 126 ASN A O 1
ATOM 1000 N N . LEU A 1 127 ? 0.697 7.740 1.912 1.00 81.88 127 LEU A N 1
ATOM 1001 C CA . LEU A 1 127 ? 2.164 7.749 1.891 1.00 81.88 127 LEU A CA 1
ATOM 1002 C C . LEU A 1 127 ? 2.733 6.556 1.120 1.00 81.88 127 LEU A C 1
ATOM 1004 O O . LEU A 1 127 ? 3.609 6.761 0.287 1.00 81.88 127 LEU A O 1
ATOM 1008 N N . LEU A 1 128 ? 2.203 5.349 1.333 1.00 78.31 128 LEU A N 1
ATOM 1009 C CA . LEU A 1 128 ? 2.603 4.160 0.571 1.00 78.31 128 LEU A CA 1
ATOM 1010 C C . LEU A 1 128 ? 2.364 4.356 -0.931 1.00 78.31 128 LEU A C 1
ATOM 1012 O O . LEU A 1 128 ? 3.261 4.140 -1.740 1.00 78.31 128 LEU A O 1
ATOM 1016 N N . GLN A 1 129 ? 1.197 4.881 -1.311 1.00 80.00 129 GLN A N 1
ATOM 1017 C CA . GLN A 1 129 ? 0.903 5.174 -2.715 1.00 80.00 129 GLN A CA 1
ATOM 1018 C C . GLN A 1 129 ? 1.845 6.242 -3.307 1.00 80.00 129 GLN A C 1
ATOM 1020 O O . GLN A 1 129 ? 2.184 6.208 -4.493 1.00 80.00 129 GLN A O 1
ATOM 1025 N N . GLN A 1 130 ? 2.250 7.236 -2.511 1.00 86.62 130 GLN A N 1
ATOM 1026 C CA . GLN A 1 130 ? 3.239 8.231 -2.935 1.00 86.62 130 GLN A CA 1
ATOM 1027 C C . GLN A 1 130 ? 4.630 7.611 -3.093 1.00 86.62 130 GLN A C 1
ATOM 1029 O O . GLN A 1 130 ? 5.327 7.946 -4.049 1.00 86.62 130 GLN A O 1
ATOM 1034 N N . GLU A 1 131 ? 5.018 6.704 -2.200 1.00 84.50 131 GLU A N 1
ATOM 1035 C CA . GLU A 1 131 ? 6.281 5.975 -2.276 1.00 84.50 131 GLU A CA 1
ATOM 1036 C C . GLU A 1 131 ? 6.356 5.115 -3.543 1.00 84.50 131 GLU A C 1
ATOM 1038 O O . GLU A 1 131 ? 7.334 5.218 -4.282 1.00 84.50 131 GLU A O 1
ATOM 1043 N N . GLU A 1 132 ? 5.303 4.361 -3.868 1.00 84.88 132 GLU A N 1
ATOM 1044 C CA . GLU A 1 132 ? 5.221 3.583 -5.113 1.00 84.88 132 GLU A CA 1
ATOM 1045 C C . GLU A 1 132 ? 5.393 4.472 -6.354 1.00 84.88 132 GLU A C 1
ATOM 1047 O O . GLU A 1 132 ? 6.193 4.174 -7.245 1.00 84.88 132 GLU A O 1
ATOM 1052 N N . LYS A 1 133 ? 4.705 5.622 -6.395 1.00 92.12 133 LYS A N 1
ATOM 1053 C CA . LYS A 1 133 ? 4.846 6.596 -7.491 1.00 92.12 133 LYS A CA 1
ATOM 1054 C C . LYS A 1 133 ? 6.262 7.162 -7.586 1.00 92.12 133 LYS A C 1
ATOM 1056 O O . LYS A 1 133 ? 6.768 7.358 -8.691 1.00 92.12 133 LYS A O 1
ATOM 1061 N N . LEU A 1 134 ? 6.907 7.438 -6.451 1.00 93.44 134 LEU A N 1
ATOM 1062 C CA . LEU A 1 134 ? 8.292 7.910 -6.416 1.00 93.44 134 LEU A CA 1
ATOM 1063 C C . LEU A 1 134 ? 9.263 6.836 -6.907 1.00 93.44 134 LEU A C 1
ATOM 1065 O O . LEU A 1 134 ? 10.170 7.159 -7.671 1.00 93.44 134 LEU A O 1
ATOM 1069 N N . GLN A 1 135 ? 9.065 5.572 -6.530 1.00 90.81 135 GLN A N 1
ATOM 1070 C CA . GLN A 1 135 ? 9.868 4.460 -7.038 1.00 90.81 135 GLN A CA 1
ATOM 1071 C C . GLN A 1 135 ? 9.715 4.312 -8.556 1.00 90.81 135 GLN A C 1
ATOM 1073 O O . GLN A 1 135 ? 10.720 4.201 -9.263 1.00 90.81 135 GLN A O 1
ATOM 1078 N N . GLN A 1 136 ? 8.485 4.403 -9.073 1.00 92.94 136 GLN A N 1
ATOM 1079 C CA . GLN A 1 136 ? 8.225 4.363 -10.511 1.00 92.94 136 GLN A CA 1
ATOM 1080 C C . GLN A 1 136 ? 8.913 5.529 -11.239 1.00 92.94 136 GLN A C 1
ATOM 1082 O O . GLN A 1 136 ? 9.675 5.302 -12.177 1.00 92.94 136 GLN A O 1
ATOM 1087 N N . SER A 1 137 ? 8.745 6.763 -10.757 1.00 93.31 137 SER A N 1
ATOM 1088 C CA . SER A 1 137 ? 9.408 7.951 -11.318 1.00 93.31 137 SER A CA 1
ATOM 1089 C C . SER A 1 137 ? 10.939 7.849 -11.272 1.00 93.31 137 SER A C 1
ATOM 1091 O O . SER A 1 137 ? 11.628 8.193 -12.233 1.00 93.31 137 SER A O 1
ATOM 1093 N N . ASN A 1 138 ? 11.499 7.302 -10.191 1.00 93.88 138 ASN A N 1
ATOM 1094 C CA . ASN A 1 138 ? 12.936 7.076 -10.082 1.00 93.88 138 ASN A CA 1
ATOM 1095 C C . ASN A 1 138 ? 13.437 6.053 -11.118 1.00 93.88 138 ASN A C 1
ATOM 1097 O O . ASN A 1 138 ? 14.502 6.247 -11.704 1.00 93.88 138 ASN A O 1
ATOM 1101 N N . SER A 1 139 ? 12.660 5.000 -11.394 1.00 93.19 139 SER A N 1
ATOM 1102 C CA . SER A 1 139 ? 12.986 4.022 -12.441 1.00 93.19 139 SER A CA 1
ATOM 1103 C C . SER A 1 139 ? 12.978 4.652 -13.843 1.00 93.19 139 SER A C 1
ATOM 1105 O O . SER A 1 139 ? 13.886 4.419 -14.646 1.00 93.19 139 SER A O 1
ATOM 1107 N N . GLU A 1 140 ? 12.021 5.544 -14.114 1.00 95.00 140 GLU A N 1
ATOM 1108 C CA . GLU A 1 140 ? 11.947 6.305 -15.363 1.00 95.00 140 GLU A CA 1
ATOM 1109 C C . GLU A 1 140 ? 13.131 7.268 -15.504 1.00 95.00 140 GLU A C 1
ATOM 1111 O O . GLU A 1 140 ? 13.759 7.330 -16.562 1.00 95.00 140 GLU A O 1
ATOM 1116 N N . LEU A 1 141 ? 13.505 7.970 -14.428 1.00 96.12 141 LEU A N 1
ATOM 1117 C CA . LEU A 1 141 ? 14.678 8.847 -14.411 1.00 96.12 141 LEU A CA 1
ATOM 1118 C C . LEU A 1 141 ? 15.979 8.083 -14.675 1.00 96.12 141 LEU A C 1
ATOM 1120 O O . LEU A 1 141 ? 16.847 8.588 -15.390 1.00 96.12 141 LEU A O 1
ATOM 1124 N N . GLN A 1 142 ? 16.126 6.874 -14.131 1.00 95.12 142 GLN A N 1
ATOM 1125 C CA . GLN A 1 142 ? 17.274 6.016 -14.432 1.00 95.12 142 GLN A CA 1
ATOM 1126 C C . GLN A 1 142 ? 17.308 5.629 -15.915 1.00 95.12 142 GLN A C 1
ATOM 1128 O O . GLN A 1 142 ? 18.355 5.757 -16.550 1.00 95.12 142 GLN A O 1
ATOM 1133 N N . SER A 1 143 ? 16.163 5.252 -16.495 1.00 95.62 143 SER A N 1
ATOM 1134 C CA . SER A 1 143 ? 16.059 4.963 -17.932 1.00 95.62 143 SER A CA 1
ATOM 1135 C C . SER A 1 143 ? 16.411 6.179 -18.798 1.00 95.62 143 SER A C 1
ATOM 1137 O O . SER A 1 143 ? 17.146 6.057 -19.778 1.00 95.62 143 SER A O 1
ATOM 1139 N N . LEU A 1 144 ? 15.935 7.371 -18.428 1.00 95.56 144 LEU A N 1
ATOM 1140 C CA . LEU A 1 144 ? 16.249 8.612 -19.139 1.00 95.56 144 LEU A CA 1
ATOM 1141 C C . LEU A 1 144 ? 17.733 8.974 -19.048 1.00 95.56 144 LEU A C 1
ATOM 1143 O O . LEU A 1 144 ? 18.306 9.411 -20.044 1.00 95.56 144 LEU A O 1
ATOM 1147 N N . ARG A 1 145 ? 18.373 8.766 -17.890 1.00 94.81 145 ARG A N 1
ATOM 1148 C CA . ARG A 1 145 ? 19.823 8.966 -17.739 1.00 94.81 145 ARG A CA 1
ATOM 1149 C C . ARG A 1 145 ? 20.624 8.036 -18.640 1.00 94.81 145 ARG A C 1
ATOM 1151 O O . ARG A 1 145 ? 21.574 8.492 -19.268 1.00 94.81 145 ARG A O 1
ATOM 1158 N N . GLU A 1 146 ? 20.222 6.775 -18.737 1.00 95.75 146 GLU A N 1
ATOM 1159 C CA . GLU A 1 146 ? 20.883 5.815 -19.621 1.00 95.75 146 GLU A CA 1
ATOM 1160 C C . GLU A 1 146 ? 20.735 6.220 -21.094 1.00 95.75 146 GLU A C 1
ATOM 1162 O O . GLU A 1 146 ? 21.716 6.274 -21.830 1.00 95.75 146 GLU A O 1
ATOM 1167 N N . LYS A 1 147 ? 19.531 6.629 -21.515 1.00 94.81 147 LYS A N 1
ATOM 1168 C CA . LYS A 1 147 ? 19.309 7.154 -22.873 1.00 94.81 147 LYS A CA 1
ATOM 1169 C C . LYS A 1 147 ? 20.130 8.410 -23.161 1.00 94.81 147 LYS A C 1
ATOM 1171 O O . LYS A 1 147 ? 20.661 8.550 -24.258 1.00 94.81 147 LYS A O 1
ATOM 1176 N N . ALA A 1 148 ? 20.245 9.322 -22.196 1.00 94.56 148 ALA A N 1
ATOM 1177 C CA . ALA A 1 148 ? 21.064 10.521 -22.347 1.00 94.56 148 ALA A CA 1
ATOM 1178 C C . ALA A 1 148 ? 22.547 10.169 -22.538 1.00 94.56 148 ALA A C 1
ATOM 1180 O O . ALA A 1 148 ? 23.208 10.754 -23.392 1.00 94.56 148 ALA A O 1
ATOM 1181 N N . ARG A 1 149 ? 23.047 9.171 -21.801 1.00 94.44 149 ARG A N 1
ATOM 1182 C CA . ARG A 1 149 ? 24.408 8.655 -21.971 1.00 94.44 149 ARG A CA 1
ATOM 1183 C C . ARG A 1 149 ? 24.618 8.045 -23.358 1.00 94.44 149 ARG A C 1
ATOM 1185 O O . ARG A 1 149 ? 25.587 8.399 -24.019 1.00 94.44 149 ARG A O 1
ATOM 1192 N N . GLN A 1 150 ? 23.692 7.208 -23.825 1.00 94.25 150 GLN A N 1
ATOM 1193 C CA . GLN A 1 150 ? 23.751 6.617 -25.170 1.00 94.25 150 GLN A CA 1
ATOM 1194 C C . GLN A 1 150 ? 23.755 7.687 -26.267 1.00 94.25 150 GLN A C 1
ATOM 1196 O O . GLN A 1 150 ? 24.523 7.601 -27.220 1.00 94.25 150 GLN A O 1
ATOM 1201 N N . LEU A 1 151 ? 22.929 8.728 -26.126 1.00 94.00 151 LEU A N 1
ATOM 1202 C CA . LEU A 1 151 ? 22.925 9.851 -27.066 1.00 94.00 151 LEU A CA 1
ATOM 1203 C C . LEU A 1 151 ? 24.255 10.606 -27.064 1.00 94.00 151 LEU A C 1
ATOM 1205 O O . LEU A 1 151 ? 24.717 11.013 -28.126 1.00 94.00 151 LEU A O 1
ATOM 1209 N N . GLN A 1 152 ? 24.878 10.772 -25.899 1.00 93.69 152 GLN A N 1
ATOM 1210 C CA . GLN A 1 152 ? 26.185 11.410 -25.798 1.00 93.69 152 GLN A CA 1
ATOM 1211 C C . GLN A 1 152 ? 27.287 10.560 -26.444 1.00 93.69 152 GLN A C 1
ATOM 1213 O O . GLN A 1 152 ? 28.125 11.108 -27.154 1.00 93.69 152 GLN A O 1
ATOM 1218 N N . GLU A 1 153 ? 27.254 9.237 -26.264 1.00 92.75 153 GLU A N 1
ATOM 1219 C CA . GLU A 1 153 ? 28.163 8.302 -26.941 1.00 92.75 153 GLU A CA 1
ATOM 1220 C C . GLU A 1 153 ? 28.003 8.400 -28.469 1.00 92.75 153 GLU A C 1
ATOM 1222 O O . GLU A 1 153 ? 28.981 8.664 -29.170 1.00 92.75 153 GLU A O 1
ATOM 1227 N N . ILE A 1 154 ? 26.766 8.348 -28.980 1.00 89.38 154 ILE A N 1
ATOM 1228 C CA . ILE A 1 154 ? 26.468 8.535 -30.412 1.00 89.38 154 ILE A CA 1
ATOM 1229 C C . ILE A 1 154 ? 26.961 9.898 -30.912 1.00 89.38 154 ILE A C 1
ATOM 1231 O O . ILE A 1 154 ? 27.521 9.988 -32.004 1.00 89.38 154 ILE A O 1
ATOM 1235 N N . GLN A 1 155 ? 26.771 10.968 -30.137 1.00 87.75 155 GLN A N 1
ATOM 1236 C CA . GLN A 1 155 ? 27.245 12.297 -30.517 1.00 87.75 155 GLN A CA 1
ATOM 1237 C C . GLN A 1 155 ? 28.774 12.327 -30.630 1.00 87.75 155 GLN A C 1
ATOM 1239 O O . GLN A 1 155 ? 29.297 12.837 -31.619 1.00 87.75 155 GLN A O 1
ATOM 1244 N N . THR A 1 156 ? 29.493 11.743 -29.668 1.00 87.94 156 THR A N 1
ATOM 1245 C CA . THR A 1 156 ? 30.960 11.666 -29.729 1.00 87.94 156 THR A CA 1
ATOM 1246 C C . THR A 1 156 ? 31.456 10.808 -30.890 1.00 87.94 156 THR A C 1
ATOM 1248 O O . THR A 1 156 ? 32.432 11.176 -31.543 1.00 87.94 156 THR A O 1
ATOM 1251 N N . GLU A 1 157 ? 30.774 9.703 -31.202 1.00 86.06 157 GLU A N 1
ATOM 1252 C CA . GLU A 1 157 ? 31.084 8.888 -32.378 1.00 86.06 157 GLU A CA 1
ATOM 1253 C C . GLU A 1 157 ? 30.850 9.667 -33.673 1.00 86.06 157 GLU A C 1
ATOM 1255 O O . GLU A 1 157 ? 31.684 9.618 -34.577 1.00 86.06 157 GLU A O 1
ATOM 1260 N N . LEU A 1 158 ? 29.757 10.428 -33.762 1.00 82.88 158 LEU A N 1
ATOM 1261 C CA . LEU A 1 158 ? 29.441 11.245 -34.930 1.00 82.88 158 LEU A CA 1
ATOM 1262 C C . LEU A 1 158 ? 30.472 12.365 -35.136 1.00 82.88 158 LEU A C 1
ATOM 1264 O O . LEU A 1 158 ? 30.938 12.555 -36.256 1.00 82.88 158 LEU A O 1
ATOM 1268 N N . GLU A 1 159 ? 30.851 13.076 -34.071 1.00 82.00 159 GLU A N 1
ATOM 1269 C CA . GLU A 1 159 ? 31.873 14.132 -34.111 1.00 82.00 159 GLU A CA 1
ATOM 1270 C C . GLU A 1 159 ? 33.268 13.573 -34.437 1.00 82.00 159 GLU A C 1
ATOM 1272 O O . GLU A 1 159 ? 34.033 14.195 -35.176 1.00 82.00 159 GLU A O 1
ATOM 1277 N N . GLY A 1 160 ? 33.598 12.381 -33.928 1.00 81.81 160 GLY A N 1
ATOM 1278 C CA . GLY A 1 160 ? 34.849 11.683 -34.235 1.00 81.81 160 GLY A CA 1
ATOM 1279 C C . GLY A 1 160 ? 34.882 11.054 -35.632 1.00 81.81 160 GLY A C 1
ATOM 1280 O O . GLY A 1 160 ? 35.960 10.820 -36.189 1.00 81.81 160 GLY A O 1
ATOM 1281 N N . THR A 1 161 ? 33.718 10.794 -36.229 1.00 79.12 161 THR A N 1
ATOM 1282 C CA . THR A 1 161 ? 33.611 10.219 -37.569 1.00 79.12 161 THR A CA 1
ATOM 1283 C C . THR A 1 161 ? 33.874 11.292 -38.620 1.00 79.12 161 THR A C 1
ATOM 1285 O O . THR A 1 161 ? 33.022 12.115 -38.950 1.00 79.12 161 THR A O 1
ATOM 1288 N N . ASN A 1 162 ? 35.061 11.248 -39.224 1.00 79.44 162 ASN A N 1
ATOM 1289 C CA . ASN A 1 162 ? 35.396 12.118 -40.346 1.00 79.44 162 ASN A CA 1
ATOM 1290 C C . ASN A 1 162 ? 34.696 11.633 -41.631 1.00 79.44 162 ASN A C 1
ATOM 1292 O O . ASN A 1 162 ? 35.244 10.853 -42.417 1.00 79.44 162 ASN A O 1
ATOM 1296 N N . LEU A 1 163 ? 33.461 12.097 -41.828 1.00 76.56 163 LEU A N 1
ATOM 1297 C CA . LEU A 1 163 ? 32.621 11.761 -42.980 1.00 76.56 163 LEU A CA 1
ATOM 1298 C C . LEU A 1 163 ? 33.267 12.129 -44.321 1.00 76.56 163 LEU A C 1
ATOM 1300 O O . LEU A 1 163 ? 33.059 11.425 -45.311 1.00 76.56 163 LEU A O 1
ATOM 1304 N N . ASP A 1 164 ? 34.077 13.186 -44.364 1.00 78.69 164 ASP A N 1
ATOM 1305 C CA . ASP A 1 164 ? 34.773 13.596 -45.583 1.00 78.69 164 ASP A CA 1
ATOM 1306 C C . ASP A 1 164 ? 35.882 12.610 -45.951 1.00 78.69 164 ASP A C 1
ATOM 1308 O O . ASP A 1 164 ? 36.024 12.248 -47.121 1.00 78.69 164 ASP A O 1
ATOM 1312 N N . LYS A 1 165 ? 36.605 12.083 -44.952 1.00 79.50 165 LYS A N 1
ATOM 1313 C CA . LYS A 1 165 ? 37.587 11.013 -45.162 1.00 79.50 165 LYS A CA 1
ATOM 1314 C C . LYS A 1 165 ? 36.921 9.739 -45.688 1.00 79.50 165 LYS A C 1
ATOM 1316 O O . LYS A 1 165 ? 37.405 9.168 -46.661 1.00 79.50 165 LYS A O 1
ATOM 1321 N N . LEU A 1 166 ? 35.788 9.334 -45.111 1.00 80.00 166 LEU A N 1
ATOM 1322 C CA . LEU A 1 166 ? 35.028 8.167 -45.580 1.00 80.00 166 LEU A CA 1
ATOM 1323 C C . LEU A 1 166 ? 34.513 8.351 -47.015 1.00 80.00 166 LEU A C 1
ATOM 1325 O O . LEU A 1 166 ? 34.624 7.443 -47.838 1.00 80.00 166 LEU A O 1
ATOM 1329 N N . ARG A 1 167 ? 33.993 9.536 -47.358 1.00 80.44 167 ARG A N 1
ATOM 1330 C CA . ARG A 1 167 ? 33.573 9.853 -48.734 1.00 80.44 167 ARG A CA 1
ATOM 1331 C C . ARG A 1 167 ? 34.745 9.817 -49.712 1.00 80.44 167 ARG A C 1
ATOM 1333 O O . ARG A 1 167 ? 34.589 9.293 -50.815 1.00 80.44 167 ARG A O 1
ATOM 1340 N N . ALA A 1 168 ? 35.906 10.336 -49.314 1.00 82.25 168 ALA A N 1
ATOM 1341 C CA . ALA A 1 168 ? 37.120 10.293 -50.123 1.00 82.25 168 ALA A CA 1
ATOM 1342 C C . ALA A 1 168 ? 37.626 8.854 -50.326 1.00 82.25 168 ALA A C 1
ATOM 1344 O O . ALA A 1 168 ? 37.979 8.483 -51.447 1.00 82.25 168 ALA A O 1
ATOM 1345 N N . GLU A 1 169 ? 37.605 8.016 -49.287 1.00 87.25 169 GLU A N 1
ATOM 1346 C CA . GLU A 1 169 ? 37.954 6.593 -49.385 1.00 87.25 169 GLU A CA 1
ATOM 1347 C C . GLU A 1 169 ? 37.000 5.842 -50.321 1.00 87.25 169 GLU A C 1
ATOM 1349 O O . GLU A 1 169 ? 37.465 5.129 -51.210 1.00 87.25 169 GLU A O 1
ATOM 1354 N N . ILE A 1 170 ? 35.686 6.069 -50.214 1.00 85.06 170 ILE A N 1
ATOM 1355 C CA . ILE A 1 170 ? 34.689 5.478 -51.122 1.00 85.06 170 ILE A CA 1
ATOM 1356 C C . ILE A 1 170 ? 34.933 5.920 -52.569 1.00 85.06 170 ILE A C 1
ATOM 1358 O O . ILE A 1 170 ? 34.897 5.092 -53.479 1.00 85.06 170 ILE A O 1
ATOM 1362 N N . ALA A 1 171 ? 35.193 7.208 -52.806 1.00 86.69 171 ALA A N 1
ATOM 1363 C CA . ALA A 1 171 ? 35.486 7.710 -54.147 1.00 86.69 171 ALA A CA 1
ATOM 1364 C C . ALA A 1 171 ? 36.763 7.076 -54.723 1.00 86.69 171 ALA A C 1
ATOM 1366 O O . ALA A 1 171 ? 36.783 6.680 -55.888 1.00 86.69 171 ALA A O 1
ATOM 1367 N N . THR A 1 172 ? 37.793 6.912 -53.890 1.00 88.69 172 THR A N 1
ATOM 1368 C CA . THR A 1 172 ? 39.065 6.284 -54.275 1.00 88.69 172 THR A CA 1
ATOM 1369 C C . THR A 1 172 ? 38.877 4.804 -54.599 1.00 88.69 172 THR A C 1
ATOM 1371 O O . THR A 1 172 ? 39.334 4.337 -55.639 1.00 88.69 172 THR A O 1
ATOM 1374 N N . GLN A 1 173 ? 38.150 4.066 -53.758 1.00 89.19 173 GLN A N 1
ATOM 1375 C CA . GLN A 1 173 ? 37.824 2.660 -54.003 1.00 89.19 173 GLN A CA 1
ATOM 1376 C C . GLN A 1 173 ? 36.975 2.491 -55.265 1.00 89.19 173 GLN A C 1
ATOM 1378 O O . GLN A 1 173 ? 37.222 1.586 -56.058 1.00 89.19 173 GLN A O 1
ATOM 1383 N N . LYS A 1 174 ? 36.013 3.388 -55.502 1.00 86.94 174 LYS A N 1
ATOM 1384 C CA . LYS A 1 174 ? 35.197 3.377 -56.719 1.00 86.94 174 LYS A CA 1
ATOM 1385 C C . LYS A 1 174 ? 36.045 3.610 -57.972 1.00 86.94 174 LYS A C 1
ATOM 1387 O O . LYS A 1 174 ? 35.876 2.880 -58.944 1.00 86.94 174 LYS A O 1
ATOM 1392 N N . ALA A 1 175 ? 36.973 4.567 -57.933 1.00 85.94 175 ALA A N 1
ATOM 1393 C CA . ALA A 1 175 ? 37.911 4.812 -59.027 1.00 85.94 175 ALA A CA 1
ATOM 1394 C C . ALA A 1 175 ? 38.868 3.625 -59.250 1.00 85.94 175 ALA A C 1
ATOM 1396 O O . ALA A 1 175 ? 39.194 3.304 -60.388 1.00 85.94 175 ALA A O 1
ATOM 1397 N N . ALA A 1 176 ? 39.280 2.935 -58.181 1.00 87.31 176 ALA A N 1
ATOM 1398 C CA . ALA A 1 176 ? 40.109 1.732 -58.273 1.00 87.31 176 ALA A CA 1
ATOM 1399 C C . ALA A 1 176 ? 39.353 0.521 -58.856 1.00 87.31 176 ALA A C 1
ATOM 1401 O O . ALA A 1 176 ? 39.952 -0.294 -59.553 1.00 87.31 176 ALA A O 1
ATOM 1402 N N . LEU A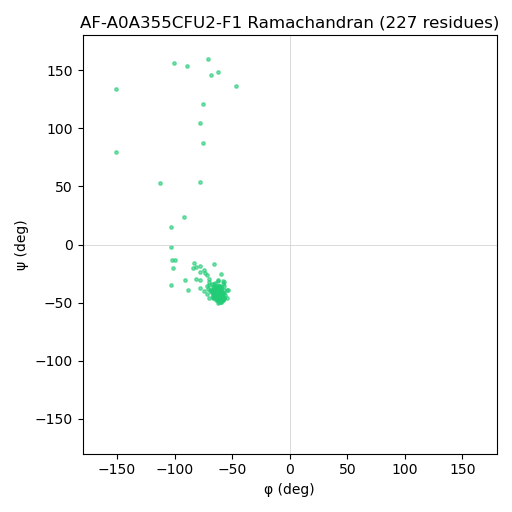 1 177 ? 38.042 0.417 -58.615 1.00 87.50 177 LEU A N 1
ATOM 1403 C CA . LEU A 1 177 ? 37.181 -0.649 -59.147 1.00 87.50 177 LEU A CA 1
ATOM 1404 C C . LEU A 1 177 ? 36.779 -0.437 -60.616 1.00 87.50 177 LEU A C 1
ATOM 1406 O O . LEU A 1 177 ? 36.450 -1.395 -61.314 1.00 87.50 177 LEU A O 1
ATOM 1410 N N . GLU A 1 178 ? 36.798 0.800 -61.107 1.00 89.56 178 GLU A N 1
ATOM 1411 C CA . GLU A 1 178 ? 36.440 1.143 -62.487 1.00 89.56 178 GLU A CA 1
ATOM 1412 C C . GLU A 1 178 ? 37.285 0.418 -63.563 1.00 89.56 178 GLU A C 1
ATOM 1414 O O . GLU A 1 178 ? 36.690 -0.175 -64.473 1.00 89.56 178 GLU A O 1
ATOM 1419 N N . PRO A 1 179 ? 38.632 0.352 -63.480 1.00 87.38 179 PRO A N 1
ATOM 1420 C CA . PRO A 1 179 ? 39.431 -0.413 -64.438 1.00 87.38 179 PRO A CA 1
ATOM 1421 C C . PRO A 1 179 ? 39.180 -1.924 -64.349 1.00 87.38 179 PRO A C 1
ATOM 1423 O O . PRO A 1 179 ? 39.191 -2.603 -65.377 1.00 87.38 179 PRO A O 1
ATOM 1426 N N . GLU A 1 180 ? 38.907 -2.470 -63.158 1.00 87.31 180 GLU A N 1
ATOM 1427 C CA . GLU A 1 180 ? 38.554 -3.888 -63.011 1.00 87.31 180 GLU A CA 1
ATOM 1428 C C . GLU A 1 180 ? 37.215 -4.205 -63.681 1.00 87.31 180 GLU A C 1
ATOM 1430 O O . GLU A 1 180 ? 37.102 -5.209 -64.387 1.00 87.31 180 GLU A O 1
ATOM 1435 N N . GLN A 1 181 ? 36.221 -3.323 -63.550 1.00 86.38 181 GLN A N 1
ATOM 1436 C CA . GLN A 1 181 ? 34.943 -3.461 -64.250 1.00 86.38 181 GLN A CA 1
ATOM 1437 C C . GLN A 1 181 ? 35.105 -3.376 -65.772 1.00 86.38 181 GLN A C 1
ATOM 1439 O O . GLN A 1 181 ? 34.489 -4.159 -66.499 1.00 86.38 181 GLN A O 1
ATOM 1444 N N . GLN A 1 182 ? 35.942 -2.462 -66.275 1.00 87.94 182 GLN A N 1
ATOM 1445 C CA . GLN A 1 182 ? 36.239 -2.371 -67.708 1.00 87.94 182 GLN A CA 1
ATOM 1446 C C . GLN A 1 182 ? 36.935 -3.636 -68.223 1.00 87.94 182 GLN A C 1
ATOM 1448 O O . GLN A 1 182 ? 36.556 -4.163 -69.270 1.00 87.94 182 GLN A O 1
ATOM 1453 N N . LYS A 1 183 ? 37.897 -4.170 -67.462 1.00 90.62 183 LYS A N 1
ATOM 1454 C CA . LYS A 1 183 ? 38.583 -5.426 -67.787 1.00 90.62 183 LYS A CA 1
ATOM 1455 C C . LYS A 1 183 ? 37.635 -6.625 -67.761 1.00 90.62 183 LYS A C 1
ATOM 1457 O O . LYS A 1 183 ? 37.729 -7.504 -68.609 1.00 90.62 183 LYS A O 1
ATOM 1462 N N . LEU A 1 184 ? 36.696 -6.664 -66.819 1.00 91.25 184 LEU A N 1
ATOM 1463 C CA . LEU A 1 184 ? 35.682 -7.713 -66.773 1.00 91.25 184 LEU A CA 1
ATOM 1464 C C . LEU A 1 184 ? 34.771 -7.658 -68.008 1.00 91.25 184 LEU A C 1
ATOM 1466 O O . LEU A 1 184 ? 34.488 -8.695 -68.601 1.00 91.25 184 LEU A O 1
ATOM 1470 N N . ARG A 1 185 ? 34.358 -6.457 -68.435 1.00 90.81 185 ARG A N 1
ATOM 1471 C CA . ARG A 1 185 ? 33.559 -6.276 -69.659 1.00 90.81 185 ARG A CA 1
ATOM 1472 C C . ARG A 1 185 ? 34.314 -6.710 -70.912 1.00 90.81 185 ARG A C 1
ATOM 1474 O O . ARG A 1 185 ? 33.730 -7.395 -71.747 1.00 90.81 185 ARG A O 1
ATOM 1481 N N . SER A 1 186 ? 35.596 -6.366 -71.040 1.00 92.38 186 SER A N 1
ATOM 1482 C CA . SER A 1 186 ? 36.391 -6.801 -72.195 1.00 92.38 186 SER A CA 1
ATOM 1483 C C . SER A 1 186 ? 36.587 -8.317 -72.215 1.00 92.38 186 SER A C 1
ATOM 1485 O O . SER A 1 186 ? 36.440 -8.933 -73.266 1.00 92.38 186 SER A O 1
ATOM 1487 N N . LEU A 1 187 ? 36.825 -8.941 -71.057 1.00 92.31 187 LEU A N 1
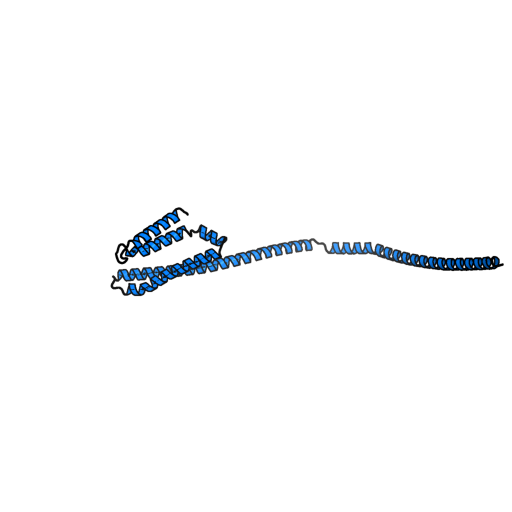ATOM 1488 C CA . LEU A 1 187 ? 36.896 -10.400 -70.939 1.00 92.31 187 LEU A CA 1
ATOM 1489 C C . LEU A 1 187 ? 35.562 -11.079 -71.273 1.00 92.31 187 LEU A C 1
ATOM 1491 O O . LEU A 1 187 ? 35.553 -12.122 -71.920 1.00 92.31 187 LEU A O 1
ATOM 1495 N N . GLN A 1 188 ? 34.431 -10.496 -70.869 1.00 90.19 188 GLN A N 1
ATOM 1496 C CA . GLN A 1 188 ? 33.105 -10.995 -71.248 1.00 90.19 188 GLN A CA 1
ATOM 1497 C C . GLN A 1 188 ? 32.881 -10.921 -72.761 1.00 90.19 188 GLN A C 1
ATOM 1499 O O . GLN A 1 188 ? 32.347 -11.865 -73.339 1.00 90.19 188 GLN A O 1
ATOM 1504 N N . GLN A 1 189 ? 33.322 -9.838 -73.405 1.00 91.50 189 GLN A N 1
ATOM 1505 C CA . GLN A 1 189 ? 33.226 -9.685 -74.854 1.00 91.50 189 GLN A CA 1
ATOM 1506 C C . GLN A 1 189 ? 34.124 -10.689 -75.591 1.00 91.50 189 GLN A C 1
ATOM 1508 O O . GLN A 1 189 ? 33.653 -11.371 -76.495 1.00 91.50 189 GLN A O 1
ATOM 1513 N N . GLN A 1 190 ? 35.369 -10.872 -75.141 1.00 92.50 190 GLN A N 1
ATOM 1514 C CA . GLN A 1 190 ? 36.267 -11.903 -75.678 1.00 92.50 190 GLN A CA 1
ATOM 1515 C C . GLN A 1 190 ? 35.698 -13.312 -75.510 1.00 92.50 190 GLN A C 1
ATOM 1517 O O . GLN A 1 190 ? 35.816 -14.140 -76.409 1.00 92.50 190 GLN A O 1
ATOM 1522 N N . LYS A 1 191 ? 35.064 -13.599 -74.367 1.00 92.81 191 LYS A N 1
ATOM 1523 C CA . LYS A 1 191 ? 34.397 -14.885 -74.156 1.00 92.81 191 LYS A CA 1
ATOM 1524 C C . LYS A 1 191 ? 33.270 -15.094 -75.170 1.00 92.81 1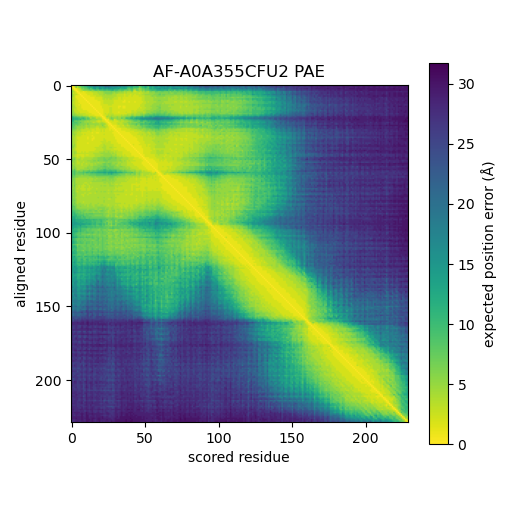91 LYS A C 1
ATOM 1526 O O . LYS A 1 191 ? 33.202 -16.167 -75.755 1.00 92.81 191 LYS A O 1
ATOM 1531 N N . ALA A 1 192 ? 32.429 -14.085 -75.398 1.00 91.75 192 ALA A N 1
ATOM 1532 C CA . ALA A 1 192 ? 31.355 -14.172 -76.386 1.00 91.75 192 ALA A CA 1
ATOM 1533 C C . ALA A 1 192 ? 31.899 -14.418 -77.806 1.00 91.75 192 ALA A C 1
ATOM 1535 O O . ALA A 1 192 ? 31.396 -15.287 -78.509 1.00 91.75 192 ALA A O 1
ATOM 1536 N N . GLU A 1 193 ? 32.978 -13.730 -78.193 1.00 93.75 193 GLU A N 1
ATOM 1537 C CA . GLU A 1 193 ? 33.646 -13.949 -79.485 1.00 93.75 193 GLU A CA 1
ATOM 1538 C C . GLU A 1 193 ? 34.198 -15.376 -79.624 1.00 93.75 193 GLU A C 1
ATOM 1540 O O . GLU A 1 193 ? 34.073 -15.994 -80.683 1.00 93.75 193 GLU A O 1
ATOM 1545 N N . LEU A 1 194 ? 34.793 -15.925 -78.561 1.00 93.00 194 LEU A N 1
ATOM 1546 C CA . LEU A 1 194 ? 35.269 -17.310 -78.552 1.00 93.00 194 LEU A CA 1
ATOM 1547 C C . LEU A 1 194 ? 34.114 -18.316 -78.628 1.00 93.00 194 LEU A C 1
ATOM 1549 O O . LEU A 1 194 ? 34.218 -19.293 -79.367 1.00 93.00 194 LEU A O 1
ATOM 1553 N N . ASP A 1 195 ? 33.012 -18.080 -77.915 1.00 94.12 195 ASP A N 1
ATOM 1554 C CA . ASP A 1 195 ? 31.817 -18.933 -77.965 1.00 94.12 195 ASP A CA 1
ATOM 1555 C C . ASP A 1 195 ? 31.195 -18.942 -79.382 1.00 94.12 195 ASP A C 1
ATOM 1557 O O . ASP A 1 195 ? 30.790 -20.000 -79.883 1.00 94.12 195 ASP A O 1
ATOM 1561 N N . ASP A 1 196 ? 31.203 -17.800 -80.079 1.00 93.19 196 ASP A N 1
ATOM 1562 C CA . ASP A 1 196 ? 30.784 -17.693 -81.483 1.00 93.19 196 ASP A CA 1
ATOM 1563 C C . ASP A 1 196 ? 31.721 -18.471 -82.424 1.00 93.19 196 ASP A C 1
ATOM 1565 O O . ASP A 1 196 ? 31.256 -19.208 -83.302 1.00 93.19 196 ASP A O 1
ATOM 1569 N N . GLN A 1 197 ? 33.041 -18.373 -82.224 1.00 92.56 197 GLN A N 1
ATOM 1570 C CA . GLN A 1 197 ? 34.027 -19.141 -82.996 1.00 92.56 197 GLN A CA 1
ATOM 1571 C C . GLN A 1 197 ? 33.880 -20.649 -82.779 1.00 92.56 197 GLN A C 1
ATOM 1573 O O . GLN A 1 197 ? 33.907 -21.416 -83.745 1.00 92.56 197 GLN A O 1
ATOM 1578 N N . ILE A 1 198 ? 33.685 -21.087 -81.533 1.00 93.19 198 ILE A N 1
ATOM 1579 C CA . ILE A 1 198 ? 33.434 -22.493 -81.197 1.00 93.19 198 ILE A CA 1
ATOM 1580 C C . ILE A 1 198 ? 32.165 -22.975 -81.900 1.00 93.19 198 ILE A C 1
ATOM 1582 O O . ILE A 1 198 ? 32.178 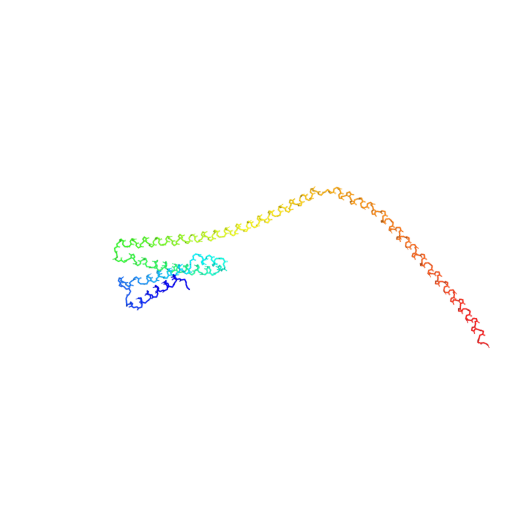-24.032 -82.532 1.00 93.19 198 ILE A O 1
ATOM 1586 N N . SER A 1 199 ? 31.093 -22.185 -81.858 1.00 92.38 199 SER A N 1
ATOM 1587 C CA . SER A 1 199 ? 29.832 -22.511 -82.528 1.00 92.38 199 SER A CA 1
ATOM 1588 C C . SER A 1 199 ? 30.000 -22.624 -84.049 1.00 92.38 199 SER A C 1
ATOM 1590 O O . SER A 1 199 ? 29.446 -23.531 -84.674 1.00 92.38 199 SER A O 1
ATOM 1592 N N . ALA A 1 200 ? 30.796 -21.744 -84.666 1.00 91.88 200 ALA A N 1
ATOM 1593 C CA . ALA A 1 200 ? 31.110 -21.809 -86.092 1.00 91.88 200 ALA A CA 1
ATOM 1594 C C . ALA A 1 200 ? 31.943 -23.052 -86.453 1.00 91.88 200 ALA A C 1
ATOM 1596 O O . ALA A 1 200 ? 31.622 -23.741 -87.424 1.00 91.88 200 ALA A O 1
ATOM 1597 N N . MET A 1 201 ? 32.963 -23.387 -85.654 1.00 90.19 201 MET A N 1
ATOM 1598 C CA . MET A 1 201 ? 33.760 -24.605 -85.845 1.00 90.19 201 MET A CA 1
ATOM 1599 C C . MET A 1 201 ? 32.918 -25.872 -85.686 1.00 90.19 201 MET A C 1
ATOM 1601 O O . MET A 1 201 ? 33.062 -26.800 -86.476 1.00 90.19 201 MET A O 1
ATOM 1605 N N . GLN A 1 202 ? 32.002 -25.913 -84.716 1.00 91.44 202 GLN A N 1
ATOM 1606 C CA . GLN A 1 202 ? 31.080 -27.040 -84.547 1.00 91.44 202 GLN A CA 1
ATOM 1607 C C . GLN A 1 202 ? 30.179 -27.222 -85.773 1.00 91.44 202 GLN A C 1
ATOM 1609 O O . GLN A 1 202 ? 29.973 -28.354 -86.210 1.00 91.44 202 GLN A O 1
ATOM 1614 N N . ARG A 1 203 ? 29.698 -26.124 -86.376 1.00 90.19 203 ARG A N 1
ATOM 1615 C CA . ARG A 1 203 ? 28.938 -26.177 -87.638 1.00 90.19 203 ARG A CA 1
ATOM 1616 C C . ARG A 1 203 ? 29.786 -26.701 -88.795 1.00 90.19 203 ARG A C 1
ATOM 1618 O O . ARG A 1 203 ? 29.325 -27.557 -89.543 1.00 90.19 203 ARG A O 1
ATOM 1625 N N . GLN A 1 204 ? 31.030 -26.239 -88.927 1.00 89.94 204 GLN A N 1
ATOM 1626 C CA . GLN A 1 204 ? 31.952 -26.778 -89.933 1.00 89.94 204 GLN A CA 1
ATOM 1627 C C . GLN A 1 204 ? 32.209 -28.271 -89.713 1.00 89.94 204 GLN A C 1
ATOM 1629 O O . GLN A 1 204 ? 32.181 -29.046 -90.665 1.00 89.94 204 GLN A O 1
ATOM 1634 N N . GLN A 1 205 ? 32.399 -28.694 -88.462 1.00 89.31 205 GLN A N 1
ATOM 1635 C CA . GLN A 1 205 ? 32.587 -30.098 -88.119 1.00 89.31 205 GLN A CA 1
ATOM 1636 C C . GLN A 1 205 ? 31.347 -30.935 -88.462 1.00 89.31 205 GLN A C 1
ATOM 1638 O O . GLN A 1 205 ? 31.502 -32.043 -88.973 1.00 89.31 205 GLN A O 1
ATOM 1643 N N . SER A 1 206 ? 30.129 -30.427 -88.232 1.00 88.06 206 SER A N 1
ATOM 1644 C CA . SER A 1 206 ? 28.908 -31.124 -88.653 1.00 88.06 206 SER A CA 1
ATOM 1645 C C . SER A 1 206 ? 28.798 -31.224 -90.172 1.00 88.06 206 SER A C 1
ATOM 1647 O O . SER A 1 206 ? 28.526 -32.314 -90.664 1.00 88.06 206 SER A O 1
ATOM 1649 N N . THR A 1 207 ? 29.098 -30.153 -90.918 1.00 88.25 207 THR A N 1
ATOM 1650 C CA . THR A 1 207 ? 29.094 -30.185 -92.391 1.00 88.25 207 THR A CA 1
ATOM 1651 C C . THR A 1 207 ? 30.110 -31.191 -92.926 1.00 88.25 207 THR A C 1
ATOM 1653 O O . THR A 1 207 ? 29.761 -32.046 -93.731 1.00 88.25 207 THR A O 1
ATOM 1656 N N . LEU A 1 208 ? 31.347 -31.170 -92.419 1.00 88.12 208 LEU A N 1
ATOM 1657 C CA . LEU A 1 208 ? 32.375 -32.136 -92.811 1.00 88.12 208 LEU A CA 1
ATOM 1658 C C . LEU A 1 208 ? 31.969 -33.573 -92.464 1.00 88.12 208 LEU A C 1
ATOM 1660 O O . LEU A 1 208 ? 32.227 -34.490 -93.238 1.00 88.12 208 LEU A O 1
ATOM 1664 N N . LYS A 1 209 ? 31.316 -33.796 -91.3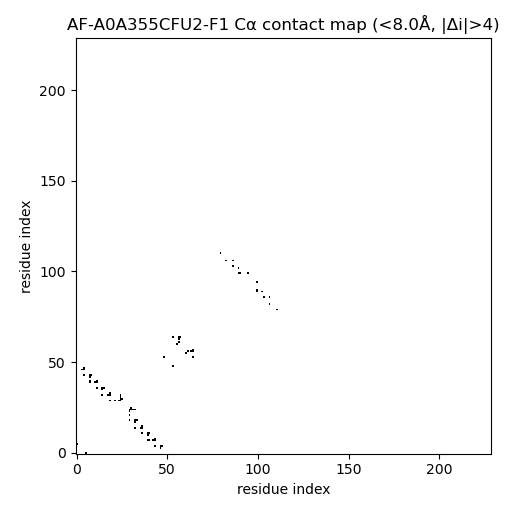19 1.00 90.50 209 LYS A N 1
ATOM 1665 C CA . LYS A 1 209 ? 30.822 -35.124 -90.932 1.00 90.50 209 LYS A CA 1
ATOM 1666 C C . LYS A 1 209 ? 29.706 -35.608 -91.860 1.00 90.50 209 LYS A C 1
ATOM 1668 O O . LYS A 1 209 ? 29.689 -36.782 -92.220 1.00 90.50 209 LYS A O 1
ATOM 1673 N N . GLU A 1 210 ? 28.794 -34.727 -92.256 1.00 88.12 210 GLU A N 1
ATOM 1674 C CA . GLU A 1 210 ? 27.757 -35.024 -93.249 1.00 88.12 210 GLU A CA 1
ATOM 1675 C C . GLU A 1 210 ? 28.365 -35.340 -94.621 1.00 88.12 210 GLU A C 1
ATOM 1677 O O . GLU A 1 210 ? 27.965 -36.320 -95.248 1.00 88.12 210 GLU A O 1
ATOM 1682 N N . GLU A 1 211 ? 29.380 -34.589 -95.053 1.00 87.06 211 GLU A N 1
ATOM 1683 C CA . GLU A 1 211 ? 30.123 -34.867 -96.285 1.00 87.06 211 GLU A CA 1
ATOM 1684 C C . GLU A 1 211 ? 30.857 -36.213 -96.219 1.00 87.06 211 GLU A C 1
ATOM 1686 O O . GLU A 1 211 ? 30.745 -37.012 -97.148 1.00 87.06 211 GLU A O 1
ATOM 1691 N N . ILE A 1 212 ? 31.554 -36.518 -95.117 1.00 85.56 212 ILE A N 1
ATOM 1692 C CA . ILE A 1 212 ? 32.196 -37.826 -94.905 1.00 85.56 212 ILE A CA 1
ATOM 1693 C C . ILE A 1 212 ? 31.154 -38.945 -94.985 1.00 85.56 212 ILE A C 1
ATOM 1695 O O . ILE A 1 212 ? 31.363 -39.912 -95.716 1.00 85.56 212 ILE A O 1
ATOM 1699 N N . ASN A 1 213 ? 30.018 -38.807 -94.297 1.00 84.50 213 ASN A N 1
ATOM 1700 C CA . ASN A 1 213 ? 28.935 -39.792 -94.340 1.00 84.50 213 ASN A CA 1
ATOM 1701 C C . ASN A 1 213 ? 28.366 -39.956 -95.757 1.00 84.50 213 ASN A C 1
ATOM 1703 O O . ASN A 1 213 ? 28.050 -41.075 -96.170 1.00 84.50 213 ASN A O 1
ATOM 1707 N N . TYR A 1 214 ? 28.232 -38.861 -96.508 1.00 85.12 214 TYR A N 1
ATOM 1708 C CA . TYR A 1 214 ? 27.799 -38.882 -97.902 1.00 85.12 214 TYR A CA 1
ATOM 1709 C C . TYR A 1 214 ? 28.790 -39.657 -98.780 1.00 85.12 214 TYR A C 1
ATOM 1711 O O . TYR A 1 214 ? 28.378 -40.543 -99.533 1.00 85.12 214 TYR A O 1
ATOM 1719 N N . TRP A 1 215 ? 30.091 -39.385 -98.649 1.00 83.25 215 TRP A N 1
ATOM 1720 C CA . TRP A 1 215 ? 31.138 -40.087 -99.394 1.00 83.25 215 TRP A CA 1
ATOM 1721 C C . TRP A 1 215 ? 31.248 -41.564 -99.004 1.00 83.25 215 TRP A C 1
ATOM 1723 O O . TRP A 1 215 ? 31.304 -42.408 -99.894 1.00 83.25 215 TRP A O 1
ATOM 1733 N N . GLN A 1 216 ? 31.175 -41.898 -97.714 1.00 82.31 216 GLN A N 1
ATOM 1734 C CA . GLN A 1 216 ? 31.141 -43.285 -97.232 1.00 82.31 216 GLN A CA 1
ATOM 1735 C C . GLN A 1 216 ? 29.905 -44.035 -97.735 1.00 82.31 216 GLN A C 1
ATOM 1737 O O . GLN A 1 216 ? 30.013 -45.153 -98.223 1.00 82.31 216 GLN A O 1
ATOM 1742 N N . SER A 1 217 ? 28.725 -43.411 -97.695 1.00 80.44 217 SER A N 1
ATOM 1743 C CA . SER A 1 217 ? 27.498 -44.016 -98.230 1.00 80.44 217 SER A CA 1
ATOM 1744 C C . SER A 1 217 ? 27.588 -44.239 -99.738 1.00 80.44 217 SER A C 1
ATOM 1746 O O . SER A 1 217 ? 27.088 -45.239 -100.247 1.00 80.44 217 SER A O 1
ATOM 1748 N N . ARG A 1 218 ? 28.208 -43.309 -100.472 1.00 79.06 218 ARG A N 1
ATOM 1749 C CA . ARG A 1 218 ? 28.452 -43.453 -101.910 1.00 79.06 218 ARG A CA 1
ATOM 1750 C C . ARG A 1 218 ? 29.434 -44.586 -102.199 1.00 79.06 218 ARG A C 1
ATOM 1752 O O . ARG A 1 218 ? 29.186 -45.343 -103.130 1.00 79.06 218 ARG A O 1
ATOM 1759 N N . GLN A 1 219 ? 30.500 -44.712 -101.412 1.00 76.00 219 GLN A N 1
ATOM 1760 C CA . GLN A 1 219 ? 31.450 -45.816 -101.515 1.00 76.00 219 GLN A CA 1
ATOM 1761 C C . GLN A 1 219 ? 30.771 -47.159 -101.223 1.00 76.00 219 GLN A C 1
ATOM 1763 O O . GLN A 1 219 ? 30.816 -48.039 -102.073 1.00 76.00 219 GLN A O 1
ATOM 1768 N N . ASN A 1 220 ? 30.029 -47.279 -100.119 1.00 75.31 220 ASN A N 1
ATOM 1769 C CA . ASN A 1 220 ? 29.302 -48.506 -99.781 1.00 75.31 220 ASN A CA 1
ATOM 1770 C C . ASN A 1 220 ? 28.281 -48.899 -100.861 1.00 75.31 220 ASN A C 1
ATOM 1772 O O . ASN A 1 220 ? 28.117 -50.078 -101.128 1.00 75.31 220 ASN A O 1
ATOM 1776 N N . ARG A 1 221 ? 27.606 -47.938 -101.514 1.00 72.25 221 ARG A N 1
ATOM 1777 C CA . ARG A 1 221 ? 26.704 -48.233 -102.649 1.00 72.25 221 ARG A CA 1
ATOM 1778 C C . ARG A 1 221 ? 27.443 -48.737 -103.887 1.00 72.25 221 ARG A C 1
ATOM 1780 O O . ARG A 1 221 ? 26.877 -49.509 -104.653 1.00 72.25 221 ARG A O 1
ATOM 1787 N N . LEU A 1 222 ? 28.661 -48.254 -104.121 1.00 67.00 222 LEU A N 1
ATOM 1788 C CA . LEU A 1 222 ? 29.504 -48.748 -105.208 1.00 67.00 222 LEU A CA 1
ATOM 1789 C C . LEU A 1 222 ? 30.031 -50.152 -104.886 1.00 67.00 222 LEU A C 1
ATOM 1791 O O . LEU A 1 222 ? 30.079 -50.974 -105.789 1.00 67.00 222 LEU A O 1
ATOM 1795 N N . GLU A 1 223 ? 30.335 -50.436 -103.617 1.00 61.03 223 GLU A N 1
ATOM 1796 C CA . GLU A 1 223 ? 30.785 -51.753 -103.147 1.00 61.03 223 GLU A CA 1
ATOM 1797 C C . GLU A 1 223 ? 29.647 -52.796 -103.134 1.00 61.03 223 GLU A C 1
ATOM 1799 O O . GLU A 1 223 ? 29.828 -53.896 -103.652 1.00 61.03 223 GLU A O 1
ATOM 1804 N N . THR A 1 224 ? 28.430 -52.457 -102.684 1.00 60.25 224 THR A N 1
ATOM 1805 C CA . THR A 1 224 ? 27.280 -53.384 -102.752 1.00 60.25 224 THR A CA 1
ATOM 1806 C C . THR A 1 224 ? 26.780 -53.616 -104.179 1.00 60.25 224 THR A C 1
ATOM 1808 O O . THR A 1 224 ? 26.331 -54.710 -104.499 1.00 60.25 224 THR A O 1
ATOM 1811 N N . SER A 1 225 ? 26.923 -52.635 -105.080 1.00 56.69 225 SER A N 1
ATOM 1812 C CA . SER A 1 225 ? 26.685 -52.831 -106.519 1.00 56.69 225 SER A CA 1
ATOM 1813 C C . SER A 1 225 ? 27.689 -53.790 -107.172 1.00 56.69 225 SER A C 1
ATOM 1815 O O . SER A 1 225 ? 27.436 -54.229 -108.292 1.00 56.69 225 SER A O 1
ATOM 1817 N N . THR A 1 226 ? 28.824 -54.069 -106.526 1.00 53.28 226 THR A N 1
ATOM 1818 C CA . THR A 1 226 ? 29.839 -55.013 -107.016 1.00 53.28 226 THR A CA 1
ATOM 1819 C C . THR A 1 226 ? 29.803 -56.379 -106.329 1.00 53.28 226 THR A C 1
ATOM 1821 O O . THR A 1 226 ? 30.409 -57.301 -106.859 1.00 53.28 226 THR A O 1
ATOM 1824 N N . GLU A 1 227 ? 29.092 -56.537 -105.204 1.00 51.78 227 GLU A N 1
ATOM 1825 C CA . GLU A 1 227 ? 28.938 -57.826 -104.498 1.00 51.78 227 GLU A CA 1
ATOM 1826 C C . GLU A 1 227 ? 27.601 -58.552 -104.778 1.00 51.78 227 GLU A C 1
ATOM 1828 O O . GLU A 1 227 ? 27.509 -59.746 -104.509 1.00 51.78 227 GLU A O 1
ATOM 1833 N N . ASP A 1 228 ? 26.596 -57.895 -105.378 1.00 44.88 228 ASP A N 1
ATOM 1834 C CA . ASP A 1 228 ? 25.337 -58.527 -105.843 1.00 44.88 228 ASP A CA 1
ATOM 1835 C C . ASP A 1 228 ? 25.380 -59.002 -107.326 1.00 44.88 228 ASP A C 1
ATOM 1837 O O . ASP A 1 228 ? 24.346 -59.180 -107.978 1.00 44.88 228 ASP A O 1
ATOM 1841 N N . THR A 1 229 ? 26.581 -59.257 -107.862 1.00 44.66 229 THR A N 1
ATOM 1842 C CA . THR A 1 229 ? 26.830 -59.992 -109.126 1.00 44.66 229 THR A CA 1
ATOM 1843 C C . THR A 1 229 ? 27.897 -61.048 -108.928 1.00 44.66 229 THR A C 1
ATOM 1845 O O . THR A 1 229 ? 27.692 -62.181 -109.420 1.00 44.66 229 THR A O 1
#

Solvent-accessible surface area (backbone atoms only — not comparable to full-atom values): 12516 Å² total; per-residue (Å²): 132,58,73,64,44,54,53,28,53,50,52,36,49,53,46,51,49,53,55,71,74,46,93,58,62,83,43,89,85,41,50,47,49,73,56,51,41,53,52,31,50,51,52,34,47,51,62,69,61,35,71,68,56,53,52,48,28,58,76,75,38,50,68,60,46,50,53,50,52,51,54,52,50,54,52,53,49,53,54,49,51,53,52,63,64,44,50,67,56,60,65,69,47,100,60,61,68,72,57,45,49,52,51,52,54,52,51,50,51,50,54,48,53,53,52,52,50,52,52,49,52,54,51,50,54,53,49,53,55,49,49,54,52,48,53,52,51,50,55,50,50,51,53,51,51,52,52,52,51,54,51,51,51,53,49,52,51,53,72,68,49,58,61,67,58,53,51,50,50,51,52,50,53,51,60,63,45,48,61,55,52,52,51,51,51,52,52,52,50,53,50,52,54,49,53,50,50,52,54,52,52,52,50,50,50,50,52,52,50,52,51,51,51,50,52,51,53,51,48,54,54,56,51,51,69,63,70,81,113

Radius of gyration: 54.11 Å; Cα contacts (8 Å, |Δi|>4): 44; chains: 1; bounding box: 70×74×152 Å

Secondary structure (DSSP, 8-state):
--HHHHHHHHHHHHHHHHHHH-S-SSSTTTTTHHHHHHHHHHHHHHHHS-HHHHHHHHHH-HHHHHHHHHHHHHHHHHHHHHHHHHHHHHHHSS--HHHHHHHHHHHHHHHHHHHHHHHHHHHHHHHHHHHHHHHHHHHHHHHHHHHHHHHHHHHHHHHH--HHHHHHHHHHHHHHHHHHHHHHHHHHHHHHHHHHHHHHHHHHHHHHHHHHHHHHHHHHHHHHHHH--